Protein AF-A0A8X6MGT9-F1 (afdb_monomer)

Secondary structure (DSSP, 8-state):
-HHHHHHHHHHHHHHHHHHHHTT--GGGB--B----STT-TT-SSTT--BSSTTPPB--TT---SB-GGG--HHHHHHHHTT-TTTTTTSTT-------TTS-B---------SSS-----HHHHHHHHHHHHHTT--GGGB--B----STT-TT-SSTT--BSSTTPPB-STT---SB-GGG--HHHHHHHHTT-TTTTTTSTT-------TTS-B---------S--S--TT-

Sequence (235 aa):
MYTNRRYSKADVCHAYQILKNHGIPDDRIIVMMTDDIAYHKENPTPGIIINHPNGNDVYKGVPKDYTGSAVTSKNFMAILKGDKKALHGEGSGKVLESGPNDHVFIYFADHGTTGGLIFPDSADVCHAYQILKNHGIPDDRIIVMMTDDIAYHKENPTPGIIINHPNGNDVYKGVPKDYTGSAVTSKNFMAILKGDKKALHGEGSGKVLESGPNDHVFIYFADHGTTGGLIFPDS

Structure (mmCIF, N/CA/C/O backbone):
data_AF-A0A8X6MGT9-F1
#
_entry.id   AF-A0A8X6MGT9-F1
#
loop_
_atom_site.group_PDB
_atom_site.id
_atom_site.type_symbol
_atom_site.label_atom_id
_atom_site.label_alt_id
_atom_site.label_comp_id
_atom_site.label_asym_id
_atom_site.label_entity_id
_atom_site.label_seq_id
_atom_site.pdbx_PDB_ins_code
_atom_site.Cartn_x
_atom_site.Cartn_y
_atom_site.Cartn_z
_atom_site.occupancy
_atom_site.B_iso_or_equiv
_atom_site.auth_seq_id
_atom_site.auth_comp_id
_atom_site.auth_asym_id
_atom_site.auth_atom_id
_atom_site.pdbx_PDB_model_num
ATOM 1 N N . MET A 1 1 ? 24.033 2.753 -7.981 1.00 37.16 1 MET A N 1
ATOM 2 C CA . MET A 1 1 ? 22.803 2.303 -8.678 1.00 37.16 1 MET A CA 1
ATOM 3 C C . MET A 1 1 ? 22.186 1.058 -8.051 1.00 37.16 1 MET A C 1
ATOM 5 O O . MET A 1 1 ? 20.977 1.028 -7.882 1.00 37.16 1 MET A O 1
ATOM 9 N N . TYR A 1 2 ? 22.973 0.062 -7.650 1.00 41.34 2 TYR A N 1
ATOM 10 C CA . TYR A 1 2 ? 22.436 -1.178 -7.089 1.00 41.34 2 TYR A CA 1
ATOM 11 C C . TYR A 1 2 ? 22.053 -1.125 -5.597 1.00 41.34 2 TYR A C 1
ATOM 13 O O . TYR A 1 2 ? 21.093 -1.765 -5.180 1.00 41.34 2 TYR A O 1
ATOM 21 N N . THR A 1 3 ? 22.726 -0.294 -4.798 1.00 43.75 3 THR A N 1
ATOM 22 C CA . THR A 1 3 ? 22.416 -0.093 -3.371 1.00 43.75 3 THR A CA 1
ATOM 23 C C . THR A 1 3 ? 21.013 0.469 -3.135 1.00 43.75 3 THR A C 1
ATOM 25 O O . THR A 1 3 ? 20.286 -0.063 -2.311 1.00 43.75 3 THR A O 1
ATOM 28 N N . ASN A 1 4 ? 20.586 1.479 -3.896 1.00 40.44 4 ASN A N 1
ATOM 29 C CA . ASN A 1 4 ? 19.279 2.125 -3.699 1.00 40.44 4 ASN A CA 1
ATOM 30 C C . ASN A 1 4 ? 18.103 1.215 -4.073 1.00 40.44 4 ASN A C 1
ATOM 32 O O . ASN A 1 4 ? 17.145 1.101 -3.316 1.00 40.44 4 ASN A O 1
ATOM 36 N N . ARG A 1 5 ? 18.235 0.466 -5.178 1.00 44.88 5 ARG A N 1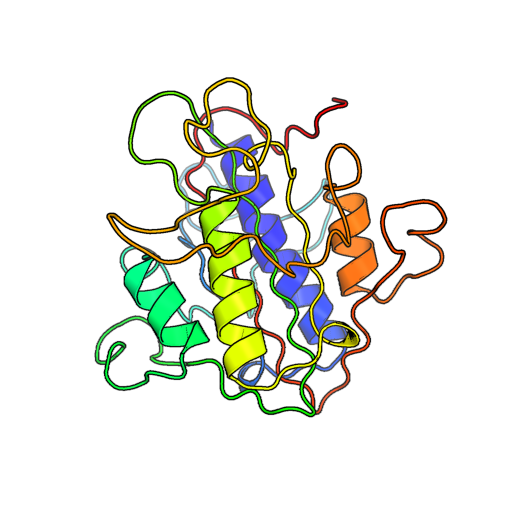
ATOM 37 C CA . ARG A 1 5 ? 17.247 -0.539 -5.603 1.00 44.88 5 ARG A CA 1
ATOM 38 C C . ARG A 1 5 ? 17.103 -1.704 -4.625 1.00 44.88 5 ARG A C 1
ATOM 40 O O . ARG A 1 5 ? 16.067 -2.367 -4.655 1.00 44.88 5 ARG A O 1
ATOM 47 N N . ARG A 1 6 ? 18.124 -1.972 -3.796 1.00 49.66 6 ARG A N 1
ATOM 48 C CA . ARG A 1 6 ? 18.035 -2.959 -2.714 1.00 49.66 6 ARG A CA 1
ATOM 49 C C . ARG A 1 6 ? 17.134 -2.499 -1.582 1.00 49.66 6 ARG A C 1
ATOM 51 O O . ARG A 1 6 ? 16.347 -3.313 -1.127 1.00 49.66 6 ARG A O 1
ATOM 58 N N . TYR A 1 7 ? 17.263 -1.251 -1.130 1.00 52.19 7 TYR A N 1
ATOM 59 C CA . TYR A 1 7 ? 16.565 -0.779 0.072 1.00 52.19 7 TYR A CA 1
ATOM 60 C C . TYR A 1 7 ? 15.048 -0.799 -0.116 1.00 52.19 7 TYR A C 1
ATOM 62 O O . TYR A 1 7 ? 14.369 -1.529 0.594 1.00 52.19 7 TYR A O 1
ATOM 70 N N . SER A 1 8 ? 14.558 -0.143 -1.169 1.00 54.16 8 SER A N 1
ATOM 71 C CA . SER A 1 8 ? 13.125 -0.038 -1.471 1.00 54.16 8 SER A CA 1
ATOM 72 C C . SER A 1 8 ? 12.449 -1.421 -1.631 1.00 54.16 8 SER A C 1
ATOM 74 O O . SER A 1 8 ? 11.438 -1.721 -1.001 1.00 54.16 8 SER A O 1
ATOM 76 N N . LYS A 1 9 ? 13.074 -2.369 -2.339 1.00 61.50 9 LYS A N 1
ATOM 77 C CA . LYS A 1 9 ? 12.532 -3.739 -2.473 1.00 61.50 9 LYS A CA 1
ATOM 78 C C . LYS A 1 9 ? 12.703 -4.594 -1.215 1.00 61.50 9 LYS A C 1
ATOM 80 O O . LYS A 1 9 ? 11.896 -5.489 -0.958 1.00 61.50 9 LYS A O 1
ATOM 85 N N . ALA A 1 10 ? 13.737 -4.327 -0.420 1.00 70.12 10 ALA A N 1
ATOM 86 C CA . ALA A 1 10 ? 13.874 -4.932 0.894 1.00 70.12 10 ALA A CA 1
ATOM 87 C C . ALA A 1 10 ? 12.792 -4.430 1.856 1.00 70.12 10 ALA A C 1
ATOM 89 O O . ALA A 1 10 ? 12.420 -5.186 2.746 1.00 70.12 10 ALA A O 1
ATOM 90 N N . ASP A 1 11 ? 12.270 -3.212 1.684 1.00 71.25 11 ASP A N 1
ATOM 91 C CA . ASP A 1 11 ? 11.177 -2.685 2.506 1.00 71.25 11 A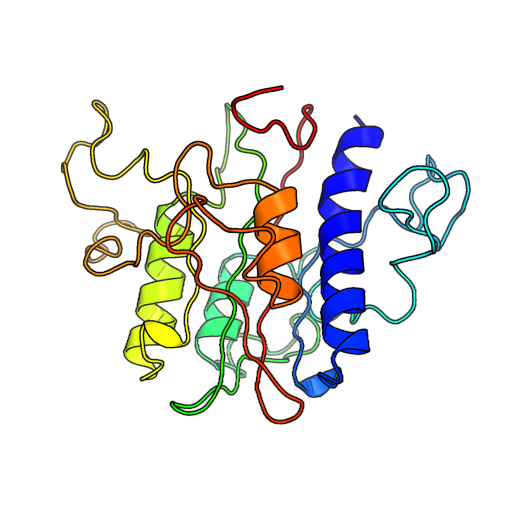SP A CA 1
ATOM 92 C C . ASP A 1 11 ? 9.864 -3.423 2.248 1.00 71.25 11 ASP A C 1
ATOM 94 O O . ASP A 1 11 ? 9.180 -3.753 3.210 1.00 71.25 11 ASP A O 1
ATOM 98 N N . VAL A 1 12 ? 9.551 -3.789 0.996 1.00 75.69 12 VAL A N 1
ATOM 99 C CA . VAL A 1 12 ? 8.386 -4.649 0.676 1.00 75.69 12 VAL A CA 1
ATOM 100 C C . VAL A 1 12 ? 8.478 -5.979 1.395 1.00 75.69 12 VAL A C 1
ATOM 102 O O . VAL A 1 12 ? 7.549 -6.423 2.067 1.00 75.69 12 VAL A O 1
ATOM 105 N N . CYS A 1 13 ? 9.638 -6.611 1.251 1.00 84.00 13 CYS A N 1
ATOM 106 C CA . CYS A 1 13 ? 9.915 -7.896 1.855 1.00 84.00 13 CYS A CA 1
ATOM 107 C C . CYS A 1 13 ? 9.822 -7.787 3.383 1.00 84.00 13 CYS A C 1
ATOM 109 O O . CYS A 1 13 ? 9.173 -8.606 4.025 1.00 84.00 13 CYS A O 1
ATOM 111 N N . HIS A 1 14 ? 10.391 -6.733 3.969 1.00 82.94 14 HIS A N 1
ATOM 112 C CA . HIS A 1 14 ? 10.355 -6.489 5.406 1.00 82.94 14 HIS A CA 1
ATOM 113 C C . HIS A 1 14 ? 8.938 -6.187 5.913 1.00 82.94 14 HIS A C 1
ATOM 115 O O . HIS A 1 14 ? 8.535 -6.743 6.933 1.00 82.94 14 HIS A O 1
ATOM 121 N N . ALA A 1 15 ? 8.156 -5.385 5.190 1.00 79.44 15 ALA A N 1
ATOM 12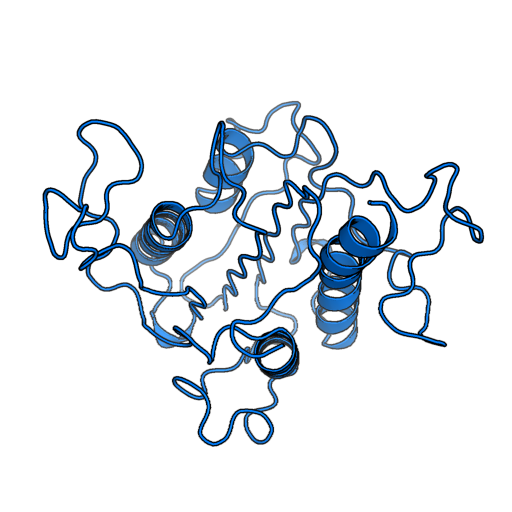2 C CA . ALA A 1 15 ? 6.758 -5.108 5.496 1.00 79.44 15 ALA A CA 1
ATOM 123 C C . ALA A 1 15 ? 5.925 -6.395 5.498 1.00 79.44 15 ALA A C 1
ATOM 125 O O . ALA A 1 15 ? 5.190 -6.646 6.453 1.00 79.44 15 ALA A O 1
ATOM 126 N N . TYR A 1 16 ? 6.114 -7.260 4.494 1.00 86.62 16 TYR A N 1
ATOM 127 C CA . TYR A 1 16 ? 5.509 -8.591 4.477 1.00 86.62 16 TYR A CA 1
ATOM 128 C C . TYR A 1 16 ? 5.899 -9.410 5.715 1.00 86.62 16 TYR A C 1
ATOM 130 O O . TYR A 1 16 ? 5.018 -9.960 6.373 1.00 86.62 16 TYR A O 1
ATOM 138 N N . GLN A 1 17 ? 7.187 -9.454 6.084 1.00 89.00 17 GLN A N 1
ATOM 139 C CA . GLN A 1 17 ? 7.614 -10.178 7.288 1.00 89.00 17 GLN A CA 1
ATOM 140 C C . GLN A 1 17 ? 6.948 -9.621 8.552 1.00 89.00 17 GLN A C 1
ATOM 142 O O . GLN A 1 17 ? 6.559 -10.390 9.427 1.00 89.00 17 GLN A O 1
ATOM 147 N N . ILE A 1 18 ? 6.790 -8.298 8.660 1.00 84.69 18 ILE A N 1
ATOM 148 C CA . ILE A 1 18 ? 6.088 -7.675 9.787 1.00 84.69 18 ILE A CA 1
ATOM 149 C C . ILE A 1 18 ? 4.639 -8.160 9.822 1.00 84.69 18 ILE A C 1
ATOM 151 O O . ILE A 1 18 ? 4.229 -8.688 10.853 1.00 84.69 18 ILE A O 1
ATOM 155 N N . LEU A 1 19 ? 3.889 -8.060 8.721 1.00 83.31 19 LEU A N 1
ATOM 156 C CA . LEU A 1 19 ? 2.497 -8.522 8.677 1.00 83.31 19 LEU A CA 1
ATOM 157 C C . LEU A 1 19 ? 2.364 -10.009 9.015 1.00 83.31 19 LEU A C 1
ATOM 159 O O . LEU A 1 19 ? 1.522 -10.399 9.826 1.00 83.31 19 LEU A O 1
ATOM 163 N N . LYS A 1 20 ? 3.235 -10.836 8.431 1.00 86.62 20 LYS A N 1
ATOM 164 C CA . LYS A 1 20 ? 3.258 -12.278 8.665 1.00 86.62 20 LYS A CA 1
ATOM 165 C C . LYS A 1 20 ? 3.502 -12.601 10.137 1.00 86.62 20 LYS A C 1
ATOM 167 O O . LYS A 1 20 ? 2.806 -13.436 10.711 1.00 86.62 20 LYS A O 1
ATOM 172 N N . ASN A 1 21 ? 4.447 -11.904 10.766 1.00 86.62 21 ASN A N 1
ATOM 173 C CA . ASN A 1 21 ? 4.754 -12.053 12.189 1.00 86.62 21 ASN A CA 1
ATOM 174 C C . ASN A 1 21 ? 3.629 -11.539 13.103 1.00 86.62 21 ASN A C 1
ATOM 176 O O . ASN A 1 21 ? 3.532 -11.992 14.241 1.00 86.62 21 ASN A O 1
ATOM 180 N N . HIS A 1 22 ? 2.760 -10.650 12.612 1.00 81.88 22 HIS A N 1
ATOM 181 C CA . HIS A 1 22 ? 1.534 -10.223 13.301 1.00 81.88 22 HIS A CA 1
ATOM 182 C C . HIS A 1 22 ? 0.343 -11.171 13.061 1.00 81.88 22 HIS A C 1
ATOM 184 O O . HIS A 1 22 ? -0.758 -10.915 13.541 1.00 81.88 22 HIS A O 1
ATOM 190 N N . GLY A 1 23 ? 0.555 -12.299 12.373 1.00 82.81 23 GLY A N 1
ATOM 191 C CA . GLY A 1 23 ? -0.448 -13.351 12.208 1.00 82.81 23 GLY A CA 1
ATOM 192 C C . GLY A 1 23 ? -1.388 -13.158 11.021 1.00 82.81 23 GLY A C 1
ATOM 193 O O . GLY A 1 23 ? -2.367 -13.896 10.918 1.00 82.81 23 GLY A O 1
ATOM 194 N N . ILE A 1 24 ? -1.101 -12.215 10.120 1.00 82.75 24 ILE A N 1
ATOM 195 C CA . ILE A 1 24 ? -1.872 -12.052 8.884 1.00 82.75 24 ILE A CA 1
ATOM 196 C C . ILE A 1 24 ? -1.458 -13.172 7.910 1.00 82.75 24 ILE A C 1
ATOM 198 O O . ILE A 1 24 ? -0.264 -13.327 7.625 1.00 82.75 24 ILE A O 1
ATOM 202 N N . PRO A 1 25 ? -2.401 -13.995 7.425 1.00 86.94 25 PRO A N 1
ATOM 203 C CA . PRO A 1 25 ? -2.082 -15.113 6.543 1.00 86.94 25 PRO A CA 1
ATOM 204 C C . PRO A 1 25 ? -1.840 -14.655 5.090 1.00 86.94 25 PRO A C 1
ATOM 206 O O . PRO A 1 25 ? -2.253 -13.573 4.681 1.00 86.94 25 PRO A O 1
ATOM 209 N N . ASP A 1 26 ? -1.143 -15.472 4.291 1.00 88.50 26 ASP A N 1
ATOM 210 C CA . ASP A 1 26 ? -0.632 -15.061 2.965 1.00 88.50 26 ASP A CA 1
ATOM 211 C C . ASP A 1 26 ? -1.740 -14.837 1.931 1.00 88.50 26 ASP A C 1
ATOM 213 O O . ASP A 1 26 ? -1.554 -14.112 0.957 1.00 88.50 26 ASP A O 1
ATOM 217 N N . ASP A 1 27 ? -2.902 -15.458 2.120 1.00 86.88 27 ASP A N 1
ATOM 218 C CA . ASP A 1 27 ? -4.105 -15.219 1.321 1.00 86.88 27 ASP A CA 1
ATOM 219 C C . ASP A 1 27 ? -4.706 -13.829 1.580 1.00 86.88 27 ASP A C 1
ATOM 221 O O . ASP A 1 27 ? -5.379 -13.286 0.707 1.00 86.88 27 ASP A O 1
ATOM 225 N N . ARG A 1 28 ? -4.399 -13.225 2.735 1.00 84.12 28 ARG A N 1
ATOM 226 C CA . ARG A 1 28 ? -4.832 -11.881 3.148 1.00 84.12 28 ARG A CA 1
ATOM 227 C C . ARG A 1 28 ? -3.801 -10.792 2.871 1.00 84.12 28 ARG A C 1
ATOM 229 O O . ARG A 1 28 ? -4.086 -9.631 3.149 1.00 84.12 28 ARG A O 1
ATOM 236 N N . ILE A 1 29 ? -2.639 -11.151 2.321 1.00 84.81 29 ILE A N 1
ATOM 237 C CA . ILE A 1 29 ? -1.596 -10.220 1.884 1.00 84.81 29 ILE A CA 1
ATOM 238 C C . ILE A 1 29 ? -1.433 -10.361 0.374 1.00 84.81 29 ILE A C 1
ATOM 240 O O . ILE A 1 29 ? -1.257 -11.463 -0.147 1.00 84.81 29 ILE A O 1
ATOM 244 N N . ILE A 1 30 ? -1.470 -9.243 -0.339 1.00 86.44 30 ILE A N 1
ATOM 245 C CA . ILE A 1 30 ? -1.160 -9.200 -1.770 1.00 86.44 30 ILE A CA 1
ATOM 246 C C . ILE A 1 30 ? 0.170 -8.484 -1.914 1.00 86.44 30 ILE A C 1
ATOM 248 O O . ILE A 1 30 ? 0.298 -7.373 -1.413 1.00 86.44 30 ILE A O 1
ATOM 252 N N . VAL A 1 31 ? 1.148 -9.106 -2.575 1.00 86.06 31 VAL A N 1
ATOM 253 C CA . VAL A 1 31 ? 2.462 -8.485 -2.797 1.00 86.06 31 VAL A CA 1
ATOM 254 C C . VAL A 1 31 ? 2.700 -8.227 -4.276 1.00 86.06 31 VAL A C 1
ATOM 256 O O . VAL A 1 31 ? 2.750 -9.142 -5.100 1.00 86.06 31 VAL A O 1
ATOM 259 N N . MET A 1 32 ? 2.920 -6.960 -4.599 1.00 79.94 32 MET A N 1
ATOM 260 C CA . MET A 1 32 ? 3.300 -6.505 -5.928 1.00 79.94 32 MET A CA 1
ATOM 261 C C . MET A 1 32 ? 4.704 -5.905 -5.852 1.00 79.94 32 MET A C 1
ATOM 263 O O . MET A 1 32 ? 4.924 -4.981 -5.079 1.00 79.94 32 MET A O 1
ATOM 267 N N . MET A 1 33 ? 5.671 -6.472 -6.579 1.00 79.38 33 MET A N 1
ATOM 268 C CA . MET A 1 33 ? 7.060 -5.992 -6.616 1.00 79.38 33 MET A CA 1
ATOM 269 C C . MET A 1 33 ? 7.816 -6.538 -7.828 1.00 79.38 33 MET A C 1
ATOM 271 O O . MET A 1 33 ? 7.632 -7.686 -8.206 1.00 79.38 33 MET A O 1
ATOM 275 N N . THR A 1 34 ? 8.742 -5.772 -8.406 1.00 75.25 34 THR A N 1
ATOM 276 C CA . THR A 1 34 ? 9.476 -6.186 -9.621 1.00 75.25 34 THR A CA 1
ATOM 277 C C . THR A 1 34 ? 10.279 -7.485 -9.451 1.00 75.25 34 THR A C 1
ATOM 279 O O . THR A 1 34 ? 10.442 -8.218 -10.421 1.00 75.25 34 THR A O 1
ATOM 282 N N . ASP A 1 35 ? 10.713 -7.799 -8.223 1.00 82.50 35 ASP A N 1
ATOM 283 C CA . ASP A 1 35 ? 11.387 -9.055 -7.843 1.00 82.50 35 ASP A CA 1
ATOM 284 C C . ASP A 1 35 ? 12.740 -9.320 -8.541 1.00 82.50 35 ASP A C 1
ATOM 286 O O . ASP A 1 35 ? 13.144 -10.459 -8.755 1.00 82.50 35 ASP A O 1
ATOM 290 N N . ASP A 1 36 ? 13.485 -8.267 -8.885 1.00 80.31 36 ASP A N 1
ATOM 291 C CA . ASP A 1 36 ? 14.714 -8.351 -9.689 1.00 80.31 36 ASP A CA 1
ATOM 292 C C . ASP A 1 36 ? 16.025 -8.328 -8.877 1.00 80.31 36 ASP A C 1
ATOM 294 O O . ASP A 1 36 ? 17.104 -8.484 -9.449 1.00 80.31 36 ASP A O 1
ATOM 298 N N . ILE A 1 37 ? 15.972 -8.152 -7.549 1.00 81.81 37 ILE A N 1
ATOM 299 C CA . ILE A 1 37 ? 17.185 -7.974 -6.725 1.00 81.81 37 ILE A CA 1
ATOM 300 C C . ILE A 1 37 ? 17.710 -9.246 -6.064 1.00 81.81 37 ILE A C 1
ATOM 302 O O . ILE A 1 37 ? 18.922 -9.352 -5.860 1.00 81.81 37 ILE A O 1
ATOM 306 N N . ALA A 1 38 ? 16.842 -10.210 -5.742 1.00 86.00 38 ALA A N 1
ATOM 307 C CA . ALA A 1 38 ? 17.233 -11.392 -4.976 1.00 86.00 38 ALA A CA 1
ATOM 308 C C . ALA A 1 38 ? 18.295 -12.215 -5.711 1.00 86.00 38 ALA A C 1
ATOM 310 O O . ALA A 1 38 ? 19.270 -12.643 -5.103 1.00 86.00 38 ALA A O 1
ATOM 311 N N . TYR A 1 39 ? 18.168 -12.362 -7.029 1.00 87.19 39 TYR A N 1
ATOM 312 C CA . TYR A 1 39 ? 19.105 -13.117 -7.867 1.00 87.19 39 TYR A CA 1
ATOM 313 C C . TYR A 1 39 ? 19.908 -12.229 -8.826 1.00 87.19 39 TYR A C 1
ATOM 315 O O . TYR A 1 39 ? 20.495 -12.718 -9.790 1.00 87.19 39 TYR A O 1
ATOM 323 N N . HIS A 1 40 ? 19.955 -10.917 -8.576 1.00 85.12 40 HIS A N 1
ATOM 324 C CA . HIS A 1 40 ? 20.760 -10.010 -9.387 1.00 85.12 40 HIS A CA 1
ATOM 325 C C . HIS A 1 40 ? 22.246 -10.378 -9.298 1.00 85.12 40 HIS A C 1
ATOM 327 O O . HIS A 1 40 ? 22.738 -10.713 -8.223 1.00 85.12 40 HIS A O 1
ATOM 333 N N . LYS A 1 41 ? 22.993 -10.218 -10.397 1.00 83.75 41 LYS A N 1
ATOM 334 C CA . LYS A 1 41 ? 24.438 -10.527 -10.472 1.00 83.75 41 LYS A CA 1
ATOM 335 C C . LYS A 1 41 ? 25.304 -9.783 -9.445 1.00 83.75 41 LYS A C 1
ATOM 337 O O . LYS A 1 41 ? 26.399 -10.221 -9.124 1.00 83.75 41 LYS A O 1
ATOM 342 N N . GLU A 1 42 ? 24.824 -8.641 -8.958 1.00 79.88 42 GLU A N 1
ATOM 343 C CA . GLU A 1 42 ? 25.513 -7.831 -7.945 1.00 79.88 42 GLU A CA 1
ATOM 344 C C . GLU A 1 42 ? 25.116 -8.226 -6.512 1.00 79.88 42 GLU A C 1
ATOM 346 O O . GLU A 1 42 ? 25.649 -7.676 -5.549 1.00 79.88 42 GLU A O 1
ATOM 351 N N . ASN A 1 43 ? 24.188 -9.176 -6.337 1.00 80.25 43 ASN A N 1
ATOM 352 C CA . ASN A 1 43 ? 23.855 -9.714 -5.024 1.00 80.25 43 ASN A CA 1
ATOM 353 C C . ASN A 1 43 ? 24.948 -10.693 -4.574 1.00 80.25 43 ASN A C 1
ATOM 355 O O . ASN A 1 43 ? 25.049 -11.766 -5.163 1.00 80.25 43 ASN A O 1
ATOM 359 N N . PRO A 1 44 ? 25.760 -10.375 -3.541 1.00 84.25 44 PRO A N 1
ATOM 360 C CA . PRO A 1 44 ? 26.776 -11.283 -3.031 1.00 84.25 44 PRO A CA 1
ATOM 361 C C . PRO A 1 44 ? 26.143 -12.494 -2.342 1.00 84.25 44 PRO A C 1
ATOM 363 O O . PRO A 1 44 ? 26.823 -13.491 -2.132 1.00 84.25 44 PRO A O 1
ATOM 366 N N . THR A 1 45 ? 24.853 -12.421 -2.001 1.00 87.00 45 THR A N 1
ATOM 367 C CA . THR A 1 45 ? 24.083 -13.502 -1.387 1.00 87.00 45 THR A CA 1
ATOM 368 C C . THR A 1 45 ? 22.827 -13.788 -2.220 1.00 87.00 45 THR A C 1
ATOM 370 O O . THR A 1 45 ? 21.739 -13.339 -1.853 1.00 87.00 45 THR A O 1
ATOM 373 N N . PRO A 1 46 ? 22.946 -14.486 -3.369 1.00 89.19 46 PRO A N 1
ATOM 374 C CA . PRO A 1 46 ? 21.803 -14.786 -4.228 1.00 89.19 46 PRO A CA 1
ATOM 375 C C . PRO A 1 46 ? 20.670 -15.495 -3.475 1.00 89.19 46 PRO A C 1
ATOM 377 O O . PRO A 1 46 ? 20.906 -16.423 -2.705 1.00 89.19 46 PRO A O 1
ATOM 380 N N . GLY A 1 47 ? 19.436 -15.058 -3.715 1.00 87.88 47 GLY A N 1
ATOM 381 C CA . GLY A 1 47 ? 18.233 -15.550 -3.044 1.00 87.88 47 GLY A CA 1
ATOM 382 C C . GLY A 1 47 ? 17.983 -14.961 -1.654 1.00 87.88 47 GLY A C 1
ATOM 383 O O . GLY A 1 47 ? 16.991 -15.327 -1.036 1.00 87.88 47 GLY A O 1
ATOM 384 N N . ILE A 1 48 ? 18.840 -14.055 -1.174 1.00 89.56 48 ILE A N 1
ATOM 385 C CA . ILE A 1 48 ? 18.700 -13.388 0.125 1.00 89.56 48 ILE A CA 1
ATOM 386 C C . ILE A 1 48 ? 18.566 -11.882 -0.096 1.00 89.56 48 ILE A C 1
ATOM 388 O O . ILE A 1 48 ? 19.339 -11.283 -0.853 1.00 89.56 48 ILE A O 1
ATOM 392 N N . ILE A 1 49 ? 17.612 -11.260 0.600 1.00 86.38 49 ILE A N 1
ATOM 393 C CA . ILE A 1 49 ? 17.493 -9.800 0.674 1.00 86.38 49 ILE A CA 1
ATOM 394 C C . ILE A 1 49 ? 17.602 -9.385 2.134 1.00 86.38 49 ILE A C 1
ATOM 396 O O . ILE A 1 49 ? 16.860 -9.870 2.979 1.00 86.38 49 ILE A O 1
ATOM 400 N N . ILE A 1 50 ? 18.508 -8.453 2.418 1.00 81.44 50 ILE A N 1
ATOM 401 C CA . ILE A 1 50 ? 18.732 -7.898 3.753 1.00 81.44 50 ILE A CA 1
ATOM 402 C C . ILE A 1 50 ? 18.324 -6.423 3.726 1.00 81.44 50 ILE A C 1
ATOM 404 O O . ILE A 1 50 ? 18.793 -5.670 2.873 1.00 81.44 50 ILE A O 1
ATOM 408 N N . ASN A 1 51 ? 17.453 -6.013 4.651 1.00 75.25 51 ASN A N 1
ATOM 409 C CA . ASN A 1 51 ? 16.895 -4.655 4.695 1.00 75.25 51 ASN A CA 1
ATOM 410 C C . ASN A 1 51 ? 17.783 -3.632 5.436 1.00 75.25 51 ASN A C 1
ATOM 412 O O . ASN A 1 51 ? 17.744 -2.448 5.126 1.00 75.25 51 ASN A O 1
ATOM 416 N N . HIS A 1 52 ? 18.628 -4.071 6.370 1.00 71.62 52 HIS A N 1
ATOM 417 C CA . HIS A 1 52 ? 19.564 -3.216 7.116 1.00 71.62 52 HIS A CA 1
ATOM 418 C C . HIS A 1 52 ? 20.845 -3.991 7.464 1.00 71.62 52 HIS A C 1
ATOM 420 O O . HIS A 1 52 ? 20.809 -5.222 7.482 1.00 71.62 52 HIS A O 1
ATOM 426 N N . PRO A 1 53 ? 21.986 -3.327 7.739 1.00 74.25 53 PRO A N 1
ATOM 427 C CA . PRO A 1 53 ? 23.240 -4.014 8.055 1.00 74.25 53 PRO A CA 1
ATOM 428 C C . PRO A 1 53 ? 23.068 -5.076 9.148 1.00 74.25 53 PRO A C 1
ATOM 430 O O . PRO A 1 53 ? 22.482 -4.799 10.191 1.00 74.25 53 PRO A O 1
ATOM 433 N N . ASN A 1 54 ? 23.583 -6.284 8.902 1.00 75.06 54 ASN A N 1
ATOM 434 C CA . ASN A 1 54 ? 23.450 -7.458 9.781 1.00 75.06 54 ASN A CA 1
ATOM 435 C C . ASN A 1 54 ? 22.002 -7.924 10.046 1.00 75.06 54 ASN A C 1
ATOM 437 O O . ASN A 1 54 ? 21.771 -8.695 10.975 1.00 75.06 54 ASN A O 1
ATOM 441 N N . GLY A 1 55 ? 21.033 -7.466 9.251 1.00 78.44 55 GLY A N 1
ATOM 442 C CA . GLY A 1 55 ? 19.644 -7.904 9.331 1.00 78.44 55 GLY A CA 1
ATOM 443 C C . GLY A 1 55 ? 19.428 -9.320 8.792 1.00 78.44 55 GLY A C 1
ATOM 444 O O . GLY A 1 55 ? 20.269 -9.884 8.090 1.00 78.44 55 GLY A O 1
ATOM 445 N N . ASN A 1 56 ? 18.262 -9.881 9.106 1.00 87.94 56 ASN A N 1
ATOM 446 C CA . ASN A 1 56 ? 17.840 -11.191 8.612 1.00 87.94 56 ASN A CA 1
ATOM 447 C C . ASN A 1 56 ? 17.402 -11.135 7.141 1.00 87.94 56 ASN A C 1
ATOM 449 O O . ASN A 1 56 ? 17.096 -10.065 6.608 1.00 87.94 56 ASN A O 1
ATOM 453 N N . ASP A 1 57 ? 17.323 -12.309 6.511 1.00 91.25 57 ASP A N 1
ATOM 454 C CA . ASP A 1 57 ? 16.685 -12.458 5.205 1.00 91.25 57 ASP A CA 1
ATOM 455 C C . ASP A 1 57 ? 15.197 -12.106 5.301 1.00 91.25 57 ASP A C 1
ATOM 457 O O . ASP A 1 57 ? 14.433 -12.768 6.004 1.00 91.25 57 ASP A O 1
ATOM 461 N N . VAL A 1 58 ? 14.793 -11.061 4.584 1.00 90.62 58 VAL A N 1
ATOM 462 C CA . VAL A 1 58 ? 13.394 -10.637 4.493 1.00 90.62 58 VAL A CA 1
ATOM 463 C C . VAL A 1 58 ? 12.694 -11.209 3.261 1.00 90.62 58 VAL A C 1
ATOM 465 O O . VAL A 1 58 ? 11.475 -11.108 3.163 1.00 90.62 58 VAL A O 1
ATOM 468 N N . TYR A 1 59 ? 13.425 -11.822 2.324 1.00 91.81 59 TYR A N 1
ATOM 469 C CA . TYR A 1 59 ? 12.883 -12.291 1.046 1.00 91.81 59 TYR A CA 1
ATOM 470 C C . TYR A 1 59 ? 12.102 -13.596 1.147 1.00 91.81 59 TYR A C 1
ATOM 472 O O . TYR A 1 59 ? 11.119 -13.818 0.433 1.00 91.81 59 TYR A O 1
ATOM 480 N N . LYS A 1 60 ? 12.574 -14.498 2.006 1.00 92.75 60 LYS A N 1
ATOM 481 C CA . LYS A 1 60 ? 12.033 -15.846 2.110 1.00 92.75 60 LYS A CA 1
ATOM 482 C C . LYS A 1 60 ? 10.546 -15.826 2.456 1.00 92.75 60 LYS A C 1
ATOM 484 O O . LYS A 1 60 ? 10.116 -15.210 3.428 1.00 92.75 60 LYS A O 1
ATOM 489 N N . GLY A 1 61 ? 9.769 -16.564 1.667 1.00 91.50 61 GLY A N 1
ATOM 490 C CA . GLY A 1 61 ? 8.333 -16.728 1.877 1.00 91.50 61 GLY A CA 1
ATOM 491 C C . GLY A 1 61 ? 7.478 -15.545 1.424 1.00 91.50 61 GLY A C 1
ATOM 492 O O . GLY A 1 61 ? 6.266 -15.648 1.550 1.00 91.50 61 GLY A O 1
ATOM 493 N N . VAL A 1 62 ? 8.061 -14.463 0.889 1.00 91.25 62 VAL A N 1
ATOM 494 C CA . VAL A 1 62 ? 7.299 -13.338 0.321 1.00 91.25 62 VAL A CA 1
ATOM 495 C C . VAL A 1 62 ? 6.510 -13.821 -0.908 1.00 91.25 62 VAL A C 1
ATOM 497 O O . VAL A 1 62 ? 7.137 -14.322 -1.852 1.00 91.25 62 VAL A O 1
ATOM 500 N N . PRO A 1 63 ? 5.171 -13.660 -0.941 1.00 91.00 63 PRO A N 1
ATOM 501 C CA . PRO A 1 63 ? 4.348 -13.999 -2.094 1.00 91.00 63 PRO A CA 1
ATOM 502 C C . PRO A 1 63 ? 4.811 -13.277 -3.357 1.00 91.00 63 PRO A C 1
ATOM 504 O O . PRO A 1 63 ? 5.213 -12.115 -3.328 1.00 91.00 63 PRO A O 1
ATOM 507 N N . LYS A 1 64 ? 4.747 -13.974 -4.489 1.00 90.19 64 LYS A N 1
ATOM 508 C CA . LYS A 1 64 ? 5.056 -13.423 -5.815 1.00 90.19 64 LYS A CA 1
ATOM 509 C C . LYS A 1 64 ? 3.763 -13.165 -6.575 1.00 90.19 64 LYS A C 1
ATOM 511 O O . LYS A 1 64 ? 3.592 -13.680 -7.674 1.00 90.19 64 LYS A O 1
ATOM 516 N N . ASP A 1 65 ? 2.824 -12.451 -5.949 1.00 91.62 65 ASP A N 1
ATOM 517 C CA . ASP A 1 65 ? 1.493 -12.268 -6.533 1.00 91.62 65 ASP A CA 1
ATOM 518 C C . ASP A 1 65 ? 1.579 -11.491 -7.844 1.00 91.62 65 ASP A C 1
ATOM 520 O O . ASP A 1 65 ? 1.031 -11.930 -8.845 1.00 91.62 65 ASP A O 1
ATOM 524 N N . TYR A 1 66 ? 2.325 -10.388 -7.881 1.00 86.81 66 TYR A N 1
ATOM 525 C CA . TYR A 1 66 ? 2.541 -9.623 -9.109 1.00 86.81 66 TYR A CA 1
ATOM 526 C C . TYR A 1 66 ? 4.005 -9.202 -9.202 1.00 86.81 66 TYR A C 1
ATOM 528 O O . TYR A 1 66 ? 4.466 -8.374 -8.418 1.00 86.81 66 TYR A O 1
ATOM 536 N N . THR A 1 67 ? 4.744 -9.775 -10.155 1.00 86.50 67 THR A N 1
ATOM 537 C CA . THR A 1 67 ? 6.170 -9.482 -10.363 1.00 86.50 67 THR A CA 1
ATOM 538 C C . THR A 1 67 ? 6.507 -9.161 -11.813 1.00 86.50 67 THR A C 1
ATOM 540 O O . THR A 1 67 ? 5.706 -9.400 -12.719 1.00 86.50 67 THR A O 1
ATOM 543 N N . GLY A 1 68 ? 7.681 -8.561 -12.043 1.00 81.31 68 GLY A N 1
ATOM 544 C CA . GLY A 1 68 ? 8.146 -8.189 -13.380 1.00 81.31 68 GLY A CA 1
ATOM 545 C C . GLY A 1 68 ? 7.108 -7.390 -14.176 1.00 81.31 68 GLY A C 1
ATOM 546 O O . GLY A 1 68 ? 6.658 -6.332 -13.743 1.00 81.31 68 GLY A O 1
ATOM 547 N N . SER A 1 69 ? 6.704 -7.914 -15.337 1.00 80.19 69 SER A N 1
ATOM 548 C CA . SER A 1 69 ? 5.735 -7.269 -16.234 1.00 80.19 69 SER A CA 1
ATOM 549 C C . SER A 1 69 ? 4.312 -7.192 -15.684 1.00 80.19 69 SER A C 1
ATOM 551 O O . SER A 1 69 ? 3.516 -6.433 -16.223 1.00 80.19 69 SER A O 1
ATOM 553 N N . ALA A 1 70 ? 3.981 -7.951 -14.635 1.00 81.94 70 ALA A N 1
ATOM 554 C CA . ALA A 1 70 ? 2.674 -7.880 -13.987 1.00 81.94 70 ALA A CA 1
ATOM 555 C C . ALA A 1 70 ? 2.569 -6.688 -13.015 1.00 81.94 70 ALA A C 1
ATOM 557 O O . ALA A 1 70 ? 1.473 -6.374 -12.545 1.00 81.94 70 ALA A O 1
ATOM 558 N N . VAL A 1 71 ? 3.686 -6.001 -12.735 1.00 76.44 71 VAL A N 1
ATOM 559 C CA . VAL A 1 71 ? 3.728 -4.777 -11.926 1.00 76.44 71 VAL A CA 1
ATOM 560 C C . VAL A 1 71 ? 3.280 -3.586 -12.782 1.00 76.44 71 VAL A C 1
ATOM 562 O O . VAL A 1 71 ? 4.098 -2.833 -13.301 1.00 76.44 71 VAL A O 1
ATOM 565 N N . THR A 1 72 ? 1.968 -3.442 -12.990 1.00 73.19 72 THR A N 1
ATOM 566 C CA . THR A 1 72 ? 1.378 -2.370 -13.811 1.00 73.19 72 THR A CA 1
ATOM 567 C C . THR A 1 72 ? 0.267 -1.623 -13.079 1.00 73.19 72 THR A C 1
ATOM 569 O O . THR A 1 72 ? -0.490 -2.218 -12.313 1.00 73.19 72 THR A O 1
ATOM 572 N N . SER A 1 73 ? 0.079 -0.336 -13.388 1.00 66.75 73 SER A N 1
ATOM 573 C CA . SER A 1 73 ? -1.027 0.469 -12.841 1.00 66.75 73 SER A CA 1
ATOM 574 C C . SER A 1 73 ? -2.398 -0.138 -13.152 1.00 66.75 73 SER A C 1
ATOM 576 O O . SER A 1 73 ? -3.316 -0.069 -12.338 1.00 66.75 73 SER A O 1
ATOM 578 N N . LYS A 1 74 ? -2.538 -0.790 -14.315 1.00 75.62 74 LYS A N 1
ATOM 579 C CA . LYS A 1 74 ? -3.755 -1.518 -14.695 1.00 75.62 74 LYS A CA 1
ATOM 580 C C . LYS A 1 74 ? -4.048 -2.649 -13.707 1.00 75.62 74 LYS A C 1
ATOM 582 O O . LYS A 1 74 ? -5.169 -2.734 -13.208 1.00 75.62 74 LYS A O 1
ATOM 587 N N . ASN A 1 75 ? -3.054 -3.489 -13.425 1.00 79.50 75 ASN A N 1
ATOM 588 C CA . ASN A 1 75 ? -3.222 -4.615 -12.513 1.00 79.50 75 ASN A CA 1
ATOM 589 C C . ASN A 1 75 ? -3.463 -4.118 -11.085 1.00 79.50 75 ASN A C 1
ATOM 591 O O . ASN A 1 75 ? -4.393 -4.576 -10.435 1.00 79.50 75 ASN A O 1
ATOM 595 N N . PHE A 1 76 ? -2.723 -3.101 -10.644 1.00 78.06 76 PHE A N 1
ATOM 596 C CA . PHE A 1 76 ? -2.943 -2.438 -9.358 1.00 78.06 76 PHE A CA 1
ATOM 597 C C . P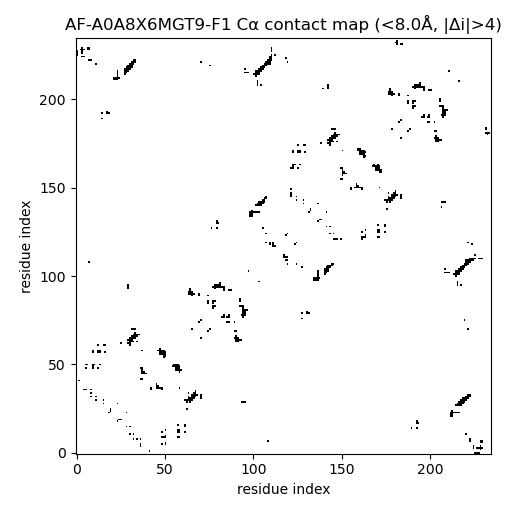HE A 1 76 ? -4.392 -1.952 -9.182 1.00 78.06 76 PHE A C 1
ATOM 599 O O . PHE A 1 76 ? -5.048 -2.269 -8.190 1.00 78.06 76 PHE A O 1
ATOM 606 N N . MET A 1 77 ? -4.932 -1.245 -10.179 1.00 75.69 77 MET A N 1
ATOM 607 C CA . MET A 1 77 ? -6.322 -0.786 -10.157 1.00 75.69 77 MET A CA 1
ATOM 608 C C . MET A 1 77 ? -7.323 -1.942 -10.146 1.00 75.69 77 MET A C 1
ATOM 610 O O . MET A 1 77 ? -8.344 -1.853 -9.468 1.00 75.69 77 MET A O 1
ATOM 614 N N . ALA A 1 78 ? -7.059 -3.018 -10.887 1.00 84.06 78 ALA A N 1
ATOM 615 C CA . ALA A 1 78 ? -7.923 -4.193 -10.889 1.00 84.06 78 ALA A CA 1
ATOM 616 C C . ALA A 1 78 ? -7.916 -4.912 -9.529 1.00 84.06 78 ALA A C 1
ATOM 618 O O . ALA A 1 78 ? -8.978 -5.307 -9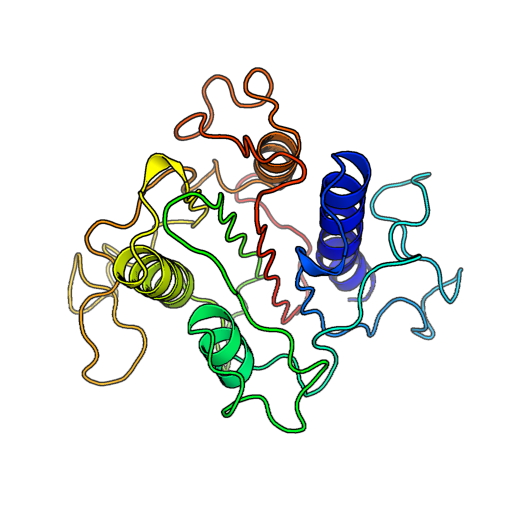.052 1.00 84.06 78 ALA A O 1
ATOM 619 N N . ILE A 1 79 ? -6.756 -4.998 -8.867 1.00 85.62 79 ILE A N 1
ATOM 620 C CA . ILE A 1 79 ? -6.624 -5.558 -7.516 1.00 85.62 79 ILE A CA 1
ATOM 621 C C . ILE A 1 79 ? -7.482 -4.769 -6.529 1.00 85.62 79 ILE A C 1
ATOM 623 O O . ILE A 1 79 ? -8.312 -5.367 -5.847 1.00 85.62 79 ILE A O 1
ATOM 627 N N . LEU A 1 80 ? -7.331 -3.440 -6.494 1.00 79.75 80 LEU A N 1
ATOM 628 C CA . LEU A 1 80 ? -8.095 -2.564 -5.596 1.00 79.75 80 LEU A CA 1
ATOM 629 C C . LEU A 1 80 ? -9.606 -2.606 -5.845 1.00 79.75 80 LEU A C 1
ATOM 631 O O . LEU A 1 80 ? -10.390 -2.384 -4.927 1.00 79.75 80 LEU A O 1
ATOM 635 N N . LYS A 1 81 ? -10.019 -2.865 -7.089 1.00 82.50 81 LYS A N 1
ATOM 636 C CA . LYS A 1 81 ? -11.430 -2.975 -7.482 1.00 82.50 81 LYS A CA 1
ATOM 637 C C . LYS A 1 81 ? -12.035 -4.358 -7.250 1.00 82.50 81 LYS A C 1
ATOM 639 O O . LYS A 1 81 ? -13.207 -4.548 -7.563 1.00 82.50 81 LYS A O 1
ATOM 644 N N . GLY A 1 82 ? -11.258 -5.338 -6.786 1.00 86.56 82 GLY A N 1
ATOM 645 C CA . GLY A 1 82 ? -11.739 -6.717 -6.709 1.00 86.56 82 GLY A CA 1
ATOM 646 C C . GLY A 1 82 ? -11.967 -7.364 -8.087 1.00 86.56 82 GLY A C 1
ATOM 647 O O . GLY A 1 82 ? -12.663 -8.375 -8.190 1.00 86.56 82 GLY A O 1
ATOM 648 N N . ASP A 1 83 ? -11.426 -6.797 -9.174 1.00 89.38 83 ASP A N 1
ATOM 649 C CA . ASP A 1 83 ? -11.728 -7.218 -10.546 1.00 89.38 83 ASP A CA 1
ATOM 650 C C . ASP A 1 83 ? -10.862 -8.409 -10.980 1.00 89.38 83 ASP A C 1
ATOM 652 O O . ASP A 1 83 ? -9.878 -8.283 -11.71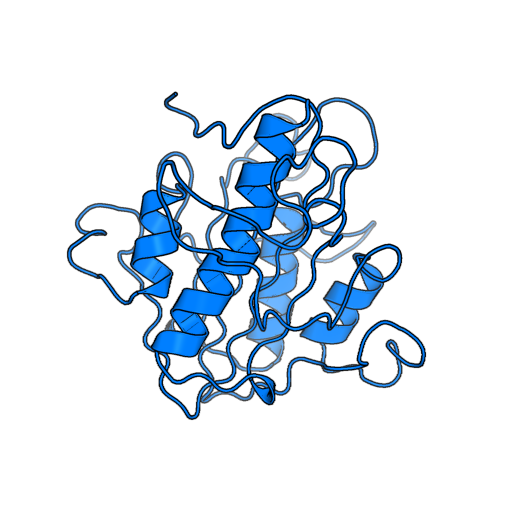5 1.00 89.38 83 ASP A O 1
ATOM 656 N N . LYS A 1 84 ? -11.268 -9.610 -10.547 1.00 91.56 84 LYS A N 1
ATOM 657 C CA . LYS A 1 84 ? -10.597 -10.869 -10.919 1.00 91.56 84 LYS A CA 1
ATOM 658 C C . LYS A 1 84 ? -10.577 -11.109 -12.430 1.00 91.56 84 LYS A C 1
ATOM 660 O O . LYS A 1 84 ? -9.683 -11.788 -12.927 1.00 91.56 84 LYS A O 1
ATOM 665 N N . LYS A 1 85 ? -11.557 -10.585 -13.176 1.00 92.75 85 LYS A N 1
ATOM 666 C CA . LYS A 1 85 ? -11.637 -10.798 -14.629 1.00 92.75 85 LYS A CA 1
ATOM 667 C C . LYS A 1 85 ? -10.569 -9.990 -15.355 1.00 92.75 85 LYS A C 1
ATOM 669 O O . LYS A 1 85 ? -9.951 -10.512 -16.279 1.00 92.75 85 LYS A O 1
ATOM 674 N N . ALA A 1 86 ? -10.324 -8.753 -14.925 1.00 89.56 86 ALA A N 1
ATOM 675 C CA . ALA A 1 86 ? -9.281 -7.904 -15.497 1.00 89.56 86 ALA A CA 1
ATOM 676 C C . ALA A 1 86 ? -7.855 -8.442 -15.275 1.00 89.56 86 ALA A C 1
ATOM 678 O O . ALA A 1 86 ? -6.960 -8.080 -16.040 1.00 89.56 86 ALA A O 1
ATOM 679 N N . LEU A 1 87 ? -7.663 -9.317 -14.278 1.00 90.44 87 LEU A N 1
ATOM 680 C CA . LEU A 1 87 ? -6.384 -9.951 -13.926 1.00 90.44 87 LEU A CA 1
ATOM 681 C C . LEU A 1 87 ? -6.216 -11.367 -14.493 1.00 90.44 87 LEU A C 1
ATOM 683 O O . LEU A 1 87 ? -5.283 -12.080 -14.129 1.00 90.44 87 LEU A O 1
ATOM 687 N N . HIS A 1 88 ? -7.102 -11.811 -15.385 1.00 89.81 88 HIS A N 1
ATOM 688 C CA . HIS A 1 88 ? -6.974 -13.133 -15.988 1.00 89.81 88 HIS A CA 1
ATOM 689 C C . HIS A 1 88 ? -5.660 -13.260 -16.782 1.00 89.81 88 HIS A C 1
ATOM 691 O O . HIS A 1 88 ? -5.489 -12.619 -17.819 1.00 89.81 88 HIS A O 1
ATOM 697 N N . GLY A 1 89 ? -4.767 -14.142 -16.324 1.00 89.25 89 GLY A N 1
ATOM 698 C CA . GLY A 1 89 ? -3.443 -14.355 -16.921 1.00 89.25 89 GLY A CA 1
ATOM 699 C C . GLY A 1 89 ? -2.353 -13.403 -16.413 1.00 89.25 89 GLY A C 1
ATOM 700 O O . GLY A 1 89 ? -1.232 -13.465 -16.907 1.00 89.25 89 GLY A O 1
ATOM 701 N N . GLU A 1 90 ? -2.662 -12.558 -15.429 1.00 89.75 90 GLU A N 1
ATOM 702 C CA . GLU A 1 90 ? -1.738 -11.608 -14.810 1.00 89.75 90 GLU A CA 1
ATOM 703 C C . GLU A 1 90 ? -1.408 -12.048 -13.379 1.00 89.75 90 GLU A C 1
ATOM 705 O O . GLU A 1 90 ? -2.305 -12.223 -12.552 1.00 89.75 90 GLU A O 1
ATOM 710 N N . GLY A 1 91 ? -0.117 -12.190 -13.066 1.00 88.69 91 GLY A N 1
ATOM 711 C CA . GLY A 1 91 ? 0.331 -12.532 -11.714 1.00 88.69 91 GLY A CA 1
ATOM 712 C C . GLY A 1 91 ? -0.349 -13.788 -11.143 1.00 88.69 91 GLY A C 1
ATOM 713 O O . GLY A 1 91 ? -0.548 -14.778 -11.846 1.00 88.69 91 GLY A O 1
ATOM 714 N N . SER A 1 92 ? -0.718 -13.745 -9.863 1.00 92.94 92 SER A N 1
ATOM 715 C CA . SER A 1 92 ? -1.477 -14.796 -9.178 1.00 92.94 92 SER A CA 1
ATOM 716 C C . SER A 1 92 ? -2.992 -14.677 -9.366 1.00 92.94 92 SER A C 1
ATOM 718 O O . SER A 1 92 ? -3.726 -15.579 -8.964 1.00 92.94 92 SER A O 1
ATOM 720 N N . GLY A 1 93 ? -3.484 -13.570 -9.934 1.00 91.88 93 GLY A N 1
ATOM 721 C CA . GLY A 1 93 ? -4.914 -13.255 -10.022 1.00 91.88 93 GLY A CA 1
ATOM 722 C C . GLY A 1 93 ? -5.573 -12.893 -8.682 1.00 91.88 93 GLY A C 1
ATOM 723 O O . GLY A 1 93 ? -6.792 -12.712 -8.628 1.00 91.88 93 GLY A O 1
ATOM 724 N N . LYS A 1 94 ? -4.799 -12.788 -7.591 1.00 90.62 94 LYS A N 1
ATOM 725 C CA . LYS A 1 94 ? -5.293 -12.369 -6.273 1.00 90.62 94 LYS A CA 1
ATOM 726 C C . LYS A 1 94 ? -5.772 -10.914 -6.329 1.00 90.62 94 LYS A C 1
ATOM 728 O O . LYS A 1 94 ? -5.065 -10.052 -6.847 1.00 90.62 94 LYS A O 1
ATOM 733 N N . VAL A 1 95 ? -6.952 -10.639 -5.785 1.00 89.31 95 VAL A N 1
ATOM 734 C CA . VAL A 1 95 ? -7.533 -9.289 -5.700 1.00 89.31 95 VAL A CA 1
ATOM 735 C C . VAL A 1 95 ? -7.826 -8.929 -4.255 1.00 89.31 95 VAL A C 1
ATOM 737 O O . VAL A 1 95 ? -7.874 -9.813 -3.400 1.00 89.31 95 VAL A O 1
ATOM 740 N N . LEU A 1 96 ? -8.049 -7.644 -3.990 1.00 83.56 96 LEU A N 1
ATOM 741 C CA . LEU A 1 96 ? -8.516 -7.203 -2.689 1.00 83.56 96 LEU A CA 1
ATOM 742 C C . LEU A 1 96 ? -9.986 -7.598 -2.505 1.00 83.56 96 LEU A C 1
ATOM 744 O O . LEU A 1 96 ? -10.859 -7.103 -3.213 1.00 83.56 96 LEU A O 1
ATOM 748 N N . GLU A 1 97 ? -10.250 -8.490 -1.552 1.00 80.38 97 GLU A N 1
ATOM 749 C CA . GLU A 1 97 ? -11.598 -8.939 -1.173 1.00 80.38 97 GLU A CA 1
ATOM 750 C C . GLU A 1 97 ? -12.020 -8.342 0.181 1.00 80.38 97 GLU A C 1
ATOM 752 O O . GLU A 1 97 ? -12.544 -9.037 1.047 1.00 80.38 97 GLU A O 1
ATOM 757 N N . SER A 1 98 ? -11.764 -7.044 0.372 1.00 71.06 98 SER A N 1
ATOM 758 C CA . SER A 1 98 ? -12.097 -6.328 1.608 1.00 71.06 98 SER A CA 1
ATOM 759 C C . SER A 1 98 ? -13.554 -5.865 1.648 1.00 71.06 98 SER A C 1
ATOM 761 O O . SER A 1 98 ? -14.089 -5.356 0.663 1.00 71.06 98 SER A O 1
ATOM 763 N N . GLY A 1 99 ? -14.178 -5.980 2.817 1.00 69.25 99 GLY A N 1
ATOM 764 C CA . GLY A 1 99 ? -15.461 -5.373 3.160 1.00 69.25 99 GLY A CA 1
ATOM 765 C C . GLY A 1 99 ? -15.340 -4.299 4.254 1.00 69.25 99 GLY A C 1
ATOM 766 O O . GLY A 1 99 ? -14.246 -4.013 4.733 1.00 69.25 99 GLY A O 1
ATOM 767 N N . PRO A 1 100 ? -16.467 -3.724 4.716 1.00 69.00 100 PRO A N 1
ATOM 768 C CA . PRO A 1 100 ? -16.485 -2.607 5.676 1.00 69.00 100 PRO A CA 1
ATOM 769 C C . PRO A 1 100 ? -15.839 -2.885 7.043 1.00 69.00 100 PRO A C 1
ATOM 771 O O . PRO A 1 100 ? -15.591 -1.957 7.809 1.00 69.00 100 PRO A O 1
ATOM 774 N N . ASN A 1 101 ? -15.604 -4.158 7.369 1.00 70.56 101 ASN A N 1
ATOM 775 C CA . ASN A 1 101 ? -14.984 -4.579 8.624 1.00 70.56 101 ASN A CA 1
ATOM 776 C C . ASN A 1 101 ? -13.470 -4.794 8.506 1.00 70.56 101 ASN A C 1
ATOM 778 O O . ASN A 1 101 ? -12.828 -4.980 9.534 1.00 70.56 101 ASN A O 1
ATOM 782 N N . ASP A 1 102 ? -12.918 -4.794 7.292 1.00 67.25 102 ASP A N 1
ATOM 783 C CA . ASP A 1 102 ? -11.500 -5.042 7.061 1.00 67.25 102 ASP A CA 1
ATOM 784 C C . ASP A 1 102 ? -10.669 -3.770 7.244 1.00 67.25 102 ASP A C 1
ATOM 786 O O . ASP A 1 102 ? -11.045 -2.677 6.816 1.00 67.25 102 ASP A O 1
ATOM 790 N N . HIS A 1 103 ? -9.493 -3.930 7.841 1.00 66.62 103 HIS A N 1
ATOM 791 C CA . HIS A 1 103 ? -8.468 -2.892 7.879 1.00 66.62 103 HIS A CA 1
ATOM 792 C C . HIS A 1 103 ? -7.599 -2.935 6.632 1.00 66.62 103 HIS A C 1
ATOM 794 O O . HIS A 1 103 ? -6.780 -3.840 6.486 1.00 66.62 103 HIS A O 1
ATOM 800 N N . VAL A 1 104 ? -7.702 -1.918 5.779 1.00 66.44 104 VAL A N 1
ATOM 801 C CA . VAL A 1 104 ? -6.912 -1.857 4.550 1.00 66.44 104 VAL A CA 1
ATOM 802 C C . VAL A 1 104 ? -5.817 -0.813 4.686 1.00 66.44 104 VAL A C 1
ATOM 804 O O . VAL A 1 104 ? -6.059 0.393 4.701 1.00 66.44 104 VAL A O 1
ATOM 807 N N . PHE A 1 105 ? -4.578 -1.287 4.739 1.00 64.50 105 PHE A N 1
ATOM 808 C CA . PHE A 1 105 ? -3.412 -0.424 4.809 1.00 64.50 105 PHE A CA 1
ATOM 809 C C . PHE A 1 105 ? -2.777 -0.218 3.440 1.00 64.50 105 PHE A C 1
ATOM 811 O O . PHE A 1 105 ? -1.930 -1.004 3.035 1.00 64.50 105 PHE A O 1
ATOM 818 N N . ILE A 1 106 ? -3.140 0.861 2.747 1.00 62.62 106 ILE A N 1
ATOM 819 C CA . ILE A 1 106 ? -2.450 1.231 1.511 1.00 62.62 106 ILE A CA 1
ATOM 820 C C . ILE A 1 106 ? -1.175 1.977 1.869 1.00 62.62 106 ILE A C 1
ATOM 822 O O . ILE A 1 106 ? -1.203 3.134 2.282 1.00 62.62 106 ILE A O 1
ATOM 826 N N . TYR A 1 107 ? -0.049 1.321 1.637 1.00 57.59 107 TYR A N 1
ATOM 827 C CA . TYR A 1 107 ? 1.224 2.007 1.558 1.00 57.59 107 TYR A CA 1
ATOM 828 C C . TYR A 1 107 ? 1.580 2.318 0.119 1.00 57.59 107 TYR A C 1
ATOM 830 O O . TYR A 1 107 ? 1.229 1.580 -0.800 1.00 57.59 107 TYR A O 1
ATOM 838 N N . PHE A 1 108 ? 2.287 3.425 -0.055 1.00 56.75 108 PHE A N 1
ATOM 839 C CA . PHE A 1 108 ? 2.858 3.787 -1.323 1.00 56.75 108 PHE A CA 1
ATOM 840 C C . PHE A 1 108 ? 4.259 4.368 -1.110 1.00 56.75 108 PHE A C 1
ATOM 842 O O . PHE A 1 108 ? 4.435 5.285 -0.312 1.00 56.75 108 PHE A O 1
ATOM 849 N N . ALA A 1 109 ? 5.256 3.818 -1.797 1.00 46.09 109 ALA A N 1
ATOM 850 C CA . ALA A 1 109 ? 6.625 4.313 -1.766 1.00 46.09 109 ALA A CA 1
ATOM 851 C C . ALA A 1 109 ? 7.209 4.271 -3.174 1.00 46.09 109 ALA A C 1
ATOM 853 O O . ALA A 1 109 ? 7.454 3.194 -3.711 1.00 46.09 109 ALA A O 1
ATOM 854 N N . ASP A 1 110 ? 7.424 5.459 -3.737 1.00 44.62 110 ASP A N 1
ATOM 855 C CA . ASP A 1 110 ? 8.172 5.681 -4.971 1.00 44.62 110 ASP A CA 1
ATOM 856 C C . ASP A 1 110 ? 9.332 6.636 -4.708 1.00 44.62 110 ASP A C 1
ATOM 858 O O . ASP A 1 110 ? 9.319 7.449 -3.778 1.00 44.62 110 ASP A O 1
ATOM 862 N N . HIS A 1 111 ? 10.326 6.548 -5.579 1.00 43.97 111 HIS A N 1
ATOM 863 C CA . HIS A 1 111 ? 11.328 7.577 -5.763 1.00 43.97 111 HIS A CA 1
ATOM 864 C C . HIS A 1 111 ? 10.957 8.361 -7.020 1.00 43.97 111 HIS A C 1
ATOM 866 O O . HIS A 1 111 ? 11.297 7.949 -8.127 1.00 43.97 111 HIS A O 1
ATOM 872 N N . GLY A 1 112 ? 10.301 9.513 -6.853 1.00 37.50 112 GLY A N 1
ATOM 873 C CA . GLY A 1 112 ? 10.061 10.431 -7.964 1.00 37.50 112 GLY A CA 1
ATOM 874 C C . GLY A 1 112 ? 11.368 10.736 -8.706 1.00 37.50 112 GLY A C 1
ATOM 875 O O . GLY A 1 112 ? 12.389 11.050 -8.091 1.00 37.50 112 GLY A O 1
ATOM 876 N N . THR A 1 113 ? 11.357 10.622 -10.036 1.00 32.69 113 THR A N 1
ATOM 877 C CA . THR A 1 113 ? 12.511 10.951 -10.887 1.00 32.69 113 THR A CA 1
ATOM 878 C C . THR A 1 113 ? 12.125 11.985 -11.938 1.00 32.69 113 THR A C 1
ATOM 880 O O . THR A 1 113 ? 11.009 11.981 -12.462 1.00 32.69 113 THR A O 1
ATOM 883 N N . THR A 1 114 ? 13.057 12.876 -12.269 1.00 30.00 114 THR A N 1
ATOM 884 C CA . THR A 1 114 ? 12.866 13.886 -13.309 1.00 30.00 114 THR A CA 1
ATOM 885 C C . THR A 1 114 ? 13.077 13.263 -14.690 1.00 30.00 114 THR A C 1
ATOM 887 O O . THR A 1 114 ? 14.204 12.932 -15.055 1.00 30.00 114 THR A O 1
ATOM 890 N N . GLY A 1 115 ? 12.004 13.174 -15.482 1.00 26.42 115 GLY A N 1
ATOM 891 C CA . GLY A 1 115 ? 12.071 12.913 -16.924 1.00 26.42 115 GLY A CA 1
ATOM 892 C C . GLY A 1 115 ? 11.560 11.541 -17.372 1.00 26.42 115 GLY A C 1
ATOM 89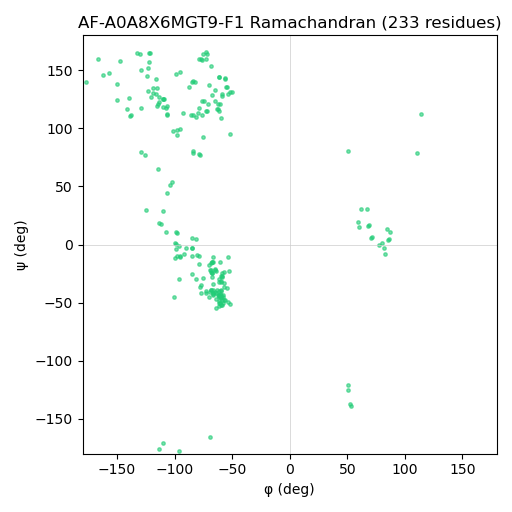3 O O . GLY A 1 115 ? 12.351 10.679 -17.735 1.00 26.42 115 GLY A O 1
ATOM 894 N N . GLY A 1 116 ? 10.232 11.398 -17.463 1.00 27.47 116 GLY A N 1
ATOM 895 C CA . GLY A 1 116 ? 9.565 10.352 -18.253 1.00 27.47 116 GLY A CA 1
ATOM 896 C C . GLY A 1 116 ? 8.778 9.327 -17.431 1.00 27.47 116 GLY A C 1
ATOM 897 O O . GLY A 1 116 ? 9.376 8.515 -16.742 1.00 27.47 116 GLY A O 1
ATOM 898 N N . LEU A 1 117 ? 7.443 9.363 -17.581 1.00 26.84 117 LEU A N 1
ATOM 899 C CA . LEU A 1 117 ? 6.427 8.464 -16.996 1.00 26.84 117 LEU A CA 1
ATOM 900 C C . LEU A 1 117 ? 6.551 8.275 -15.474 1.00 26.84 117 LEU A C 1
ATOM 902 O O . LEU A 1 117 ? 7.081 7.288 -14.977 1.00 26.84 117 LEU A O 1
ATOM 906 N N . ILE A 1 118 ? 6.018 9.272 -14.766 1.00 34.66 118 ILE A N 1
ATOM 907 C CA . ILE A 1 118 ? 5.952 9.380 -13.309 1.00 34.66 118 ILE A CA 1
ATOM 908 C C . ILE A 1 118 ? 4.807 8.496 -12.824 1.00 34.66 118 ILE A C 1
ATOM 910 O O . ILE A 1 118 ? 3.652 8.723 -13.182 1.00 34.66 118 ILE A O 1
ATOM 914 N N . PHE A 1 119 ? 5.132 7.483 -12.035 1.00 40.19 119 PHE A N 1
ATOM 915 C CA . PHE A 1 119 ? 4.147 6.750 -11.268 1.00 40.19 119 PHE A CA 1
ATOM 916 C C . PHE A 1 119 ? 4.827 6.244 -10.006 1.00 40.19 119 PHE A C 1
ATOM 918 O O . PHE A 1 119 ? 5.881 5.614 -10.138 1.00 40.19 119 PHE A O 1
ATOM 925 N N . PRO A 1 120 ? 4.156 6.328 -8.849 1.00 50.62 120 PRO A N 1
ATOM 926 C CA . PRO A 1 120 ? 2.963 7.124 -8.507 1.00 50.62 120 PRO A CA 1
ATOM 927 C C . PRO A 1 120 ? 3.148 8.558 -8.000 1.00 50.62 120 PRO A C 1
ATOM 929 O O . PRO A 1 120 ? 3.905 8.855 -7.078 1.00 50.62 120 PRO A O 1
ATOM 932 N N . ASP A 1 121 ? 2.300 9.411 -8.562 1.00 62.53 121 ASP A N 1
ATOM 933 C CA . ASP A 1 121 ? 1.965 10.770 -8.143 1.00 62.53 121 ASP A CA 1
ATOM 934 C C . ASP A 1 121 ? 0.990 10.709 -6.932 1.00 62.53 121 ASP A C 1
ATOM 936 O O . ASP A 1 121 ? 0.302 9.701 -6.730 1.00 62.53 121 ASP A O 1
ATOM 940 N N . SER A 1 122 ? 0.857 11.774 -6.125 1.00 65.62 122 SER A N 1
ATOM 941 C CA . SER A 1 122 ? -0.189 11.847 -5.078 1.00 65.62 122 SER A CA 1
ATOM 942 C C . SER A 1 122 ? -1.594 11.564 -5.641 1.00 65.62 122 SER A C 1
ATOM 944 O O . SER A 1 122 ? -2.471 11.120 -4.899 1.00 65.62 122 SER A O 1
ATOM 946 N N . ALA A 1 123 ? -1.808 11.754 -6.950 1.00 72.69 123 ALA A N 1
ATOM 947 C CA . ALA A 1 123 ? -3.013 11.356 -7.679 1.00 72.69 123 ALA A CA 1
ATOM 948 C C . ALA A 1 123 ? -3.394 9.875 -7.532 1.00 72.69 123 ALA A C 1
ATOM 950 O O . ALA A 1 123 ? -4.580 9.557 -7.418 1.00 72.69 123 ALA A O 1
ATOM 951 N N . ASP A 1 124 ? -2.432 8.959 -7.492 1.00 73.56 124 ASP A N 1
ATOM 952 C CA . ASP A 1 124 ? -2.714 7.528 -7.379 1.00 73.56 124 ASP A CA 1
ATOM 953 C C . ASP A 1 124 ? -3.093 7.119 -5.973 1.00 73.56 124 ASP A C 1
ATOM 955 O O . ASP A 1 124 ? -4.043 6.358 -5.799 1.00 73.56 124 ASP A O 1
ATOM 959 N N . VAL A 1 125 ? -2.396 7.659 -4.972 1.00 76.50 125 VAL A N 1
ATOM 960 C CA . VAL A 1 125 ? -2.748 7.460 -3.562 1.00 76.50 125 VAL A CA 1
ATOM 961 C C . VAL A 1 125 ? -4.160 7.980 -3.314 1.00 76.50 125 VAL A C 1
ATOM 963 O O . VAL A 1 125 ? -4.999 7.281 -2.745 1.00 76.50 125 VAL A O 1
ATOM 966 N N . CYS A 1 126 ? -4.451 9.175 -3.827 1.00 83.94 126 CYS A N 1
ATOM 967 C CA . CYS A 1 126 ? -5.775 9.771 -3.775 1.00 83.94 126 CYS A CA 1
ATOM 968 C C . CYS A 1 126 ? -6.821 8.886 -4.471 1.00 83.94 126 CYS A C 1
ATOM 970 O O . CYS A 1 126 ? -7.860 8.580 -3.890 1.00 83.94 126 CYS A O 1
ATOM 972 N N . HIS A 1 127 ? -6.549 8.402 -5.684 1.00 84.12 127 HIS A N 1
ATOM 973 C CA . HIS A 1 127 ? -7.482 7.545 -6.419 1.00 84.12 127 HIS A CA 1
ATOM 974 C C . HIS A 1 127 ? -7.702 6.194 -5.727 1.00 84.12 127 HIS A C 1
ATOM 976 O O . HIS A 1 127 ? -8.838 5.728 -5.641 1.00 84.12 127 HIS A O 1
ATOM 982 N N . ALA A 1 128 ? -6.647 5.585 -5.187 1.00 80.69 128 ALA A N 1
ATOM 983 C CA . ALA A 1 128 ? -6.733 4.348 -4.429 1.00 80.69 128 ALA A CA 1
ATOM 984 C C . ALA A 1 128 ? -7.594 4.527 -3.170 1.00 80.69 128 ALA A C 1
ATOM 986 O O . ALA A 1 128 ? -8.486 3.713 -2.925 1.00 80.69 128 ALA A O 1
ATOM 987 N N . TYR A 1 129 ? -7.416 5.636 -2.442 1.00 86.88 129 TYR A N 1
ATOM 988 C CA . TYR A 1 129 ? -8.301 6.017 -1.340 1.00 86.88 129 TYR A CA 1
ATOM 989 C C . TYR A 1 129 ? -9.765 6.118 -1.795 1.00 86.88 129 TYR A C 1
ATOM 991 O O . TYR A 1 129 ? -10.634 5.517 -1.164 1.00 86.88 129 TYR A O 1
ATOM 999 N N . GLN A 1 130 ? -10.053 6.802 -2.912 1.00 89.81 130 GLN A N 1
ATOM 1000 C CA . GLN A 1 130 ? -11.428 6.908 -3.420 1.00 89.81 130 GLN A CA 1
ATOM 1001 C C . GLN A 1 130 ? -12.027 5.534 -3.739 1.00 89.81 130 GLN A C 1
ATOM 1003 O O . GLN A 1 130 ? -13.197 5.287 -3.452 1.00 89.81 130 GLN A O 1
ATOM 1008 N N . ILE A 1 131 ? -11.239 4.619 -4.312 1.00 85.00 131 ILE A N 1
ATOM 1009 C CA . ILE A 1 131 ? -11.690 3.251 -4.590 1.00 85.00 131 ILE A CA 1
ATOM 1010 C C . ILE A 1 131 ? -12.060 2.541 -3.284 1.00 85.00 131 ILE A C 1
ATOM 1012 O O . ILE A 1 131 ? -13.151 1.982 -3.199 1.00 85.00 131 ILE A O 1
ATOM 1016 N N . LEU A 1 132 ? -11.211 2.588 -2.253 1.00 84.19 132 LEU A N 1
ATOM 1017 C CA . LEU A 1 132 ? -11.519 1.968 -0.959 1.00 84.19 132 LEU A CA 1
ATOM 1018 C C . LEU A 1 132 ? -12.756 2.581 -0.298 1.00 84.19 132 LEU A C 1
ATOM 1020 O O . LEU A 1 132 ? -13.628 1.860 0.191 1.00 84.19 132 LEU A O 1
ATOM 1024 N N . LYS A 1 133 ? -12.856 3.912 -0.326 1.00 87.38 133 LYS A N 1
ATOM 1025 C CA . LYS A 1 133 ? -13.987 4.642 0.241 1.00 87.38 133 LYS A CA 1
ATOM 1026 C C . LYS A 1 133 ? -15.299 4.254 -0.437 1.00 87.38 133 LYS A C 1
ATOM 1028 O O . LYS A 1 133 ? -16.297 4.014 0.239 1.00 87.38 133 LYS A O 1
ATOM 1033 N N . ASN A 1 134 ? -15.282 4.122 -1.764 1.00 87.56 134 ASN A N 1
ATOM 1034 C CA . ASN A 1 134 ? -16.431 3.681 -2.554 1.00 87.56 134 ASN A CA 1
ATOM 1035 C C . ASN A 1 134 ? -16.812 2.213 -2.294 1.00 87.56 134 ASN A C 1
ATOM 1037 O O . ASN A 1 134 ? -17.978 1.860 -2.452 1.00 87.56 134 ASN A O 1
ATOM 1041 N N . HIS A 1 135 ? -15.871 1.376 -1.846 1.00 81.69 135 HIS A N 1
ATOM 1042 C CA . HIS A 1 135 ? -16.148 0.016 -1.364 1.00 81.69 135 HIS A CA 1
ATOM 1043 C C . HIS A 1 135 ? -16.641 -0.033 0.094 1.00 81.69 135 HIS A C 1
ATOM 1045 O O . HIS A 1 135 ? -16.870 -1.113 0.634 1.00 81.69 135 HIS A O 1
ATOM 1051 N N . GLY A 1 136 ? -16.855 1.122 0.731 1.00 83.06 136 GLY A N 1
ATOM 1052 C CA . GLY A 1 136 ? -17.423 1.212 2.073 1.00 83.06 136 GLY A CA 1
ATOM 1053 C C . GLY A 1 136 ? -16.409 1.046 3.202 1.00 83.06 136 GLY A C 1
ATOM 1054 O O . GLY A 1 136 ? -16.823 0.878 4.348 1.00 83.06 136 GLY A O 1
ATOM 1055 N N . ILE A 1 137 ? -15.107 1.109 2.910 1.00 83.06 137 ILE A N 1
ATOM 1056 C CA . ILE A 1 137 ? -14.072 1.101 3.947 1.00 83.06 137 ILE A CA 1
ATOM 1057 C C . ILE A 1 137 ? -14.058 2.487 4.621 1.00 83.06 137 ILE A C 1
ATOM 1059 O O . ILE A 1 137 ? -13.935 3.508 3.932 1.00 83.06 137 ILE A O 1
ATOM 1063 N N . PRO A 1 138 ? -14.233 2.565 5.951 1.00 86.88 138 PRO A N 1
ATOM 1064 C CA . PRO A 1 138 ? -14.271 3.839 6.664 1.00 86.88 138 PRO A CA 1
ATOM 1065 C C . PRO A 1 138 ? -12.864 4.444 6.845 1.00 86.88 138 PRO A C 1
ATOM 1067 O O . PRO A 1 138 ? -11.854 3.750 6.770 1.00 86.88 138 PRO A O 1
ATOM 1070 N N . ASP A 1 139 ? -12.782 5.763 7.068 1.00 88.75 139 ASP A N 1
ATOM 1071 C CA . ASP A 1 139 ? -11.497 6.495 7.062 1.00 88.75 139 ASP A CA 1
ATOM 1072 C C . ASP A 1 139 ? -10.577 6.116 8.227 1.00 88.75 139 ASP A C 1
ATOM 1074 O O . ASP A 1 139 ? -9.364 6.269 8.134 1.00 88.75 139 ASP A O 1
ATOM 1078 N N . ASP A 1 140 ? -11.134 5.625 9.331 1.00 87.44 140 ASP A N 1
ATOM 1079 C CA . ASP A 1 140 ? -10.378 5.095 10.468 1.00 87.44 140 ASP A CA 1
ATOM 1080 C C . ASP A 1 140 ? -9.684 3.762 10.145 1.00 87.44 140 ASP A C 1
ATOM 1082 O O . ASP A 1 140 ? -8.722 3.398 10.820 1.00 87.44 140 ASP A O 1
ATOM 1086 N N . ARG A 1 141 ? -10.114 3.074 9.081 1.00 84.56 141 ARG A N 1
ATOM 1087 C CA . ARG A 1 141 ? -9.538 1.816 8.580 1.00 84.56 141 ARG A CA 1
ATOM 1088 C C . ARG A 1 141 ? -8.601 2.004 7.387 1.00 84.56 141 ARG A C 1
ATOM 1090 O O . ARG A 1 141 ? -8.077 1.011 6.889 1.00 84.56 141 ARG A O 1
ATOM 1097 N N . ILE A 1 142 ? -8.385 3.245 6.942 1.00 85.00 142 ILE A N 1
ATOM 1098 C CA . ILE A 1 142 ? -7.445 3.600 5.872 1.00 85.00 142 ILE A CA 1
ATOM 1099 C C . ILE A 1 142 ? -6.388 4.532 6.456 1.00 85.00 142 ILE A C 1
ATOM 1101 O O . ILE A 1 142 ? -6.716 5.522 7.111 1.00 85.00 142 ILE A O 1
ATOM 1105 N N . ILE A 1 143 ? -5.118 4.226 6.206 1.00 86.75 143 ILE A N 1
ATOM 1106 C CA . ILE A 1 143 ? -3.993 5.079 6.596 1.00 86.75 143 ILE A CA 1
ATOM 1107 C C . ILE A 1 143 ? -3.347 5.603 5.323 1.00 86.75 143 ILE A C 1
ATOM 1109 O O . ILE A 1 143 ? -2.930 4.806 4.487 1.00 86.75 143 ILE A O 1
ATOM 1113 N N . VAL A 1 144 ? -3.271 6.924 5.175 1.00 86.00 144 VAL A N 1
ATOM 1114 C CA . VAL A 1 144 ? -2.700 7.566 3.985 1.00 86.00 144 VAL A CA 1
ATOM 1115 C C . VAL A 1 144 ? -1.376 8.249 4.314 1.00 86.00 144 VAL A C 1
ATOM 1117 O O . VAL A 1 144 ? -1.324 9.203 5.092 1.00 86.00 144 VAL A O 1
ATOM 1120 N N . MET A 1 145 ? -0.307 7.792 3.664 1.00 79.94 145 MET A N 1
ATOM 1121 C CA . MET A 1 145 ? 0.983 8.481 3.634 1.00 79.94 145 MET A CA 1
ATOM 1122 C C . MET A 1 145 ? 1.198 9.082 2.239 1.00 79.94 145 MET A C 1
ATOM 1124 O O . MET A 1 145 ? 1.253 8.339 1.263 1.00 79.94 145 MET A O 1
ATOM 1128 N N . MET A 1 146 ? 1.309 10.407 2.128 1.00 78.25 146 MET A N 1
ATOM 1129 C CA . MET A 1 146 ? 1.624 11.101 0.867 1.00 78.25 146 MET A CA 1
ATOM 1130 C C . MET A 1 146 ? 2.222 12.477 1.142 1.00 78.25 146 MET A C 1
ATOM 1132 O O . MET A 1 146 ? 1.830 13.124 2.104 1.00 78.25 146 MET A O 1
ATOM 1136 N N . THR A 1 147 ? 3.124 12.966 0.294 1.00 78.75 147 THR A N 1
ATOM 1137 C CA . THR A 1 147 ? 3.806 14.253 0.523 1.00 78.75 147 THR A CA 1
ATOM 1138 C C . THR A 1 147 ? 2.838 15.438 0.622 1.00 78.75 147 THR A C 1
ATOM 1140 O O . THR A 1 147 ? 3.074 16.332 1.431 1.00 78.75 147 THR A O 1
ATOM 1143 N N . ASP A 1 148 ? 1.715 15.388 -0.108 1.00 84.12 148 ASP A N 1
ATOM 1144 C CA . ASP A 1 148 ? 0.645 16.403 -0.116 1.00 84.12 148 ASP A CA 1
ATOM 1145 C C . ASP A 1 148 ? 1.060 17.763 -0.712 1.00 84.12 148 ASP A C 1
ATOM 1147 O O . ASP A 1 148 ? 0.538 18.814 -0.352 1.00 84.12 148 ASP A O 1
ATOM 1151 N N . ASP A 1 149 ? 1.987 17.749 -1.665 1.00 79.88 149 ASP A N 1
ATOM 1152 C CA . ASP A 1 149 ? 2.585 18.929 -2.297 1.00 79.88 149 ASP A CA 1
ATOM 1153 C C . ASP A 1 149 ? 1.968 19.298 -3.658 1.00 79.88 149 ASP A C 1
ATOM 1155 O O . ASP A 1 149 ? 2.368 20.291 -4.260 1.00 79.88 149 ASP A O 1
ATOM 1159 N N . ILE A 1 150 ? 0.965 18.546 -4.128 1.00 81.44 150 ILE A N 1
ATOM 1160 C CA . ILE A 1 150 ? 0.454 18.631 -5.510 1.00 81.44 150 ILE A CA 1
ATOM 1161 C C . ILE A 1 150 ? -0.830 19.454 -5.623 1.00 81.44 150 ILE A C 1
ATOM 1163 O O . ILE A 1 150 ? -0.946 20.319 -6.494 1.00 81.44 150 ILE A O 1
ATOM 1167 N N . ALA A 1 151 ? -1.802 19.239 -4.730 1.00 84.81 151 ALA A N 1
ATOM 1168 C CA . ALA A 1 151 ? -3.110 19.891 -4.828 1.00 84.81 151 ALA A CA 1
ATOM 1169 C C . ALA A 1 151 ? -3.004 21.422 -4.841 1.00 84.81 151 ALA A C 1
ATOM 1171 O O . ALA A 1 151 ? -3.729 22.077 -5.578 1.00 84.81 151 ALA A O 1
ATOM 1172 N N . TYR A 1 152 ? -2.071 21.995 -4.082 1.00 86.50 152 TYR A N 1
ATOM 1173 C CA . TYR A 1 152 ? -1.861 23.443 -4.005 1.00 86.50 152 TYR A CA 1
ATOM 1174 C C . TYR A 1 152 ? -0.518 23.888 -4.594 1.00 86.50 152 TYR A C 1
ATOM 1176 O O . TYR A 1 152 ? -0.057 24.995 -4.312 1.00 86.50 152 TYR A O 1
ATOM 1184 N N . HIS A 1 153 ? 0.119 23.047 -5.416 1.00 85.44 153 HIS A N 1
ATOM 1185 C CA . HIS A 1 153 ? 1.344 23.436 -6.100 1.00 85.44 153 HIS A CA 1
ATOM 1186 C C . HIS A 1 153 ? 1.084 24.626 -7.030 1.00 85.44 153 HIS A C 1
ATOM 1188 O O . HIS A 1 153 ? 0.057 24.690 -7.703 1.00 85.44 153 HIS A O 1
ATOM 1194 N N . LYS A 1 154 ? 2.054 25.539 -7.143 1.00 85.12 154 LYS A N 1
ATOM 1195 C CA . LYS A 1 154 ? 1.964 26.719 -8.025 1.00 85.12 154 LYS A CA 1
ATOM 1196 C C . LYS A 1 154 ? 1.746 26.370 -9.507 1.00 85.12 154 LYS A C 1
ATOM 1198 O O . LYS A 1 154 ? 1.267 27.205 -10.264 1.00 85.12 154 LYS A O 1
ATOM 1203 N N . GLU A 1 155 ? 2.148 25.167 -9.919 1.00 83.69 155 GLU A N 1
ATOM 1204 C CA . GLU A 1 155 ? 2.003 24.672 -11.297 1.00 83.69 155 GLU A CA 1
ATOM 1205 C C . GLU A 1 155 ? 0.702 23.893 -11.508 1.00 83.69 155 GLU A C 1
ATOM 1207 O O . GLU A 1 155 ? 0.380 23.561 -12.646 1.00 83.69 155 GLU A O 1
ATOM 1212 N N . ASN A 1 156 ? -0.057 23.610 -10.444 1.00 80.62 156 ASN A N 1
ATOM 1213 C CA . ASN A 1 156 ? -1.354 22.969 -10.581 1.00 80.62 156 ASN A CA 1
ATOM 1214 C C . ASN A 1 156 ? -2.352 23.986 -11.172 1.00 80.62 156 ASN A C 1
ATOM 1216 O O . ASN A 1 156 ? -2.668 24.982 -10.513 1.00 80.62 156 ASN A O 1
ATOM 1220 N N . PRO A 1 157 ? -2.876 23.759 -12.394 1.00 87.31 157 PRO A N 1
ATOM 1221 C CA . PRO A 1 157 ? -3.820 24.679 -13.029 1.00 87.31 157 PRO A CA 1
ATOM 1222 C C . PRO A 1 157 ? -5.179 24.725 -12.314 1.00 87.31 157 PRO A C 1
ATOM 1224 O O . PRO A 1 157 ? -5.968 25.638 -12.551 1.00 87.31 157 PRO A O 1
ATOM 1227 N N . THR A 1 158 ? -5.459 23.750 -11.446 1.00 87.62 158 THR A N 1
ATOM 1228 C CA . THR A 1 158 ? -6.696 23.620 -10.674 1.00 87.62 158 THR A CA 1
ATOM 1229 C C . THR A 1 158 ? -6.379 23.420 -9.186 1.00 87.62 158 THR A C 1
ATOM 1231 O O . THR A 1 158 ? -6.421 22.289 -8.698 1.00 87.62 158 THR A O 1
ATOM 1234 N N . PRO A 1 159 ? -6.055 24.494 -8.440 1.00 90.31 159 PRO A N 1
ATOM 1235 C CA . PRO A 1 159 ? -5.712 24.390 -7.025 1.00 90.31 159 PRO A CA 1
ATOM 1236 C C . PRO A 1 159 ? -6.796 23.687 -6.197 1.00 90.31 159 PRO A C 1
ATOM 1238 O O . PRO A 1 159 ? -7.986 23.973 -6.331 1.00 90.31 159 PRO A O 1
ATOM 1241 N N . GLY A 1 160 ? -6.374 22.779 -5.322 1.00 86.56 160 GLY A N 1
ATOM 1242 C CA . GLY A 1 160 ? -7.232 21.940 -4.488 1.00 86.56 160 GLY A CA 1
ATOM 1243 C C . GLY A 1 160 ? -7.797 20.701 -5.187 1.00 86.56 160 GLY A C 1
ATOM 1244 O O . GLY A 1 160 ? -8.465 19.913 -4.525 1.00 86.56 160 GLY A O 1
ATOM 1245 N N . ILE A 1 161 ? -7.531 20.512 -6.484 1.00 89.69 161 ILE A N 1
ATOM 1246 C CA . ILE A 1 161 ? -8.015 19.376 -7.274 1.00 89.69 161 ILE A CA 1
ATOM 1247 C C . ILE A 1 161 ? -6.823 18.536 -7.726 1.00 89.69 161 ILE A C 1
ATOM 1249 O O . ILE A 1 161 ? -5.831 19.066 -8.233 1.00 89.69 161 ILE A O 1
ATOM 1253 N N . ILE A 1 162 ? -6.948 17.216 -7.584 1.00 85.69 162 ILE A N 1
ATOM 1254 C CA . ILE A 1 162 ? -6.047 16.257 -8.230 1.00 85.69 162 ILE A CA 1
ATOM 1255 C C . ILE A 1 162 ? -6.890 15.313 -9.080 1.00 85.69 162 ILE A C 1
ATOM 1257 O O . ILE A 1 162 ? -7.889 14.781 -8.607 1.00 85.69 162 ILE A O 1
ATOM 1261 N N . ILE A 1 163 ? -6.483 15.087 -10.328 1.00 82.88 163 ILE A N 1
ATOM 1262 C CA . ILE A 1 163 ? -7.108 14.121 -11.239 1.00 82.88 163 ILE A CA 1
ATOM 1263 C C . ILE A 1 163 ? -6.104 13.019 -11.574 1.00 82.88 163 ILE A C 1
ATOM 1265 O O . ILE A 1 163 ? -4.923 13.298 -11.745 1.00 82.88 163 ILE A O 1
ATOM 1269 N N . ASN A 1 164 ? -6.570 11.773 -11.695 1.00 77.62 164 ASN A N 1
ATOM 1270 C CA . ASN A 1 164 ? -5.703 10.626 -12.008 1.00 77.62 164 ASN A CA 1
ATOM 1271 C C . ASN A 1 164 ? -5.872 10.087 -13.449 1.00 77.62 164 ASN A C 1
ATOM 1273 O O . ASN A 1 164 ? -5.452 8.986 -13.785 1.00 77.62 164 ASN A O 1
ATOM 1277 N N . HIS A 1 165 ? -6.583 10.814 -14.309 1.00 74.44 165 HIS A N 1
ATOM 1278 C CA . HIS A 1 165 ? -6.672 10.553 -15.750 1.00 74.44 165 HIS A CA 1
ATOM 1279 C C . HIS A 1 165 ? -7.285 11.769 -16.460 1.00 74.44 165 HIS A C 1
ATOM 1281 O O . HIS A 1 165 ? -7.965 12.572 -15.810 1.00 74.44 165 HIS A O 1
ATOM 1287 N N . PRO A 1 166 ? -7.083 11.924 -17.785 1.00 75.94 166 PRO A N 1
ATOM 1288 C CA . PRO A 1 166 ? -7.687 13.012 -18.547 1.00 75.94 166 PRO A CA 1
ATOM 1289 C C . PRO A 1 166 ? -9.206 13.058 -18.364 1.00 75.94 166 PRO A C 1
ATOM 1291 O O . PRO A 1 166 ? -9.882 12.043 -18.530 1.00 75.94 166 PRO A O 1
ATOM 1294 N N . ASN A 1 167 ? -9.733 14.242 -18.041 1.00 77.38 167 ASN A N 1
ATOM 1295 C CA . ASN A 1 167 ? -11.155 14.481 -17.754 1.00 77.38 167 ASN A CA 1
ATOM 1296 C C . ASN A 1 167 ? -11.723 13.659 -16.578 1.00 77.38 167 ASN A C 1
ATOM 1298 O O . ASN A 1 167 ? -12.937 13.484 -16.484 1.00 77.38 167 ASN A O 1
ATOM 1302 N N . GLY A 1 168 ? -10.860 13.136 -15.703 1.00 78.19 168 GLY A N 1
ATOM 1303 C CA . GLY A 1 168 ? -11.269 12.421 -14.501 1.00 78.19 168 GLY A CA 1
ATOM 1304 C C . GLY A 1 168 ? -11.853 13.340 -13.428 1.00 78.19 168 GLY A C 1
ATOM 1305 O O . GLY A 1 168 ? -11.679 14.557 -13.454 1.00 78.19 168 GLY A O 1
ATOM 1306 N N . ASN A 1 169 ? -12.540 12.734 -12.461 1.00 89.38 169 ASN A N 1
ATOM 1307 C CA . ASN A 1 169 ? -13.036 13.441 -11.282 1.00 89.38 169 ASN A CA 1
ATOM 1308 C C . ASN A 1 169 ? -11.893 13.793 -10.322 1.00 89.38 169 ASN A C 1
ATOM 1310 O O . ASN A 1 169 ? -10.839 13.152 -10.338 1.00 89.38 169 ASN A O 1
ATOM 1314 N N . ASP A 1 170 ? -12.145 14.769 -9.448 1.00 92.12 170 ASP A N 1
ATOM 1315 C CA . ASP A 1 170 ? -11.262 15.066 -8.323 1.00 92.12 170 ASP A CA 1
ATOM 1316 C C . ASP A 1 170 ? -11.138 13.845 -7.402 1.00 92.12 170 ASP A C 1
ATOM 1318 O O . ASP A 1 170 ? -12.133 13.349 -6.867 1.00 92.12 170 ASP A O 1
ATOM 1322 N N . VAL A 1 171 ? -9.909 13.367 -7.227 1.00 91.25 171 VAL A N 1
ATOM 1323 C CA . VAL A 1 171 ? -9.572 12.262 -6.328 1.00 91.25 171 VAL A CA 1
ATOM 1324 C C . VAL A 1 171 ? -9.001 12.742 -4.995 1.00 91.25 171 VAL A C 1
ATOM 1326 O O . VAL A 1 171 ? -8.897 11.939 -4.073 1.00 91.25 171 VAL A O 1
ATOM 1329 N N . TYR A 1 172 ? -8.654 14.025 -4.857 1.00 91.69 172 TYR A N 1
ATOM 1330 C CA . TYR A 1 172 ? -8.012 14.582 -3.661 1.00 91.69 172 TYR A CA 1
ATOM 1331 C C . TYR A 1 172 ? -8.981 14.809 -2.502 1.00 91.69 172 TYR A C 1
ATOM 1333 O O . TYR A 1 172 ? -8.631 14.667 -1.325 1.00 91.69 172 TYR A O 1
ATOM 1341 N N . LYS A 1 173 ? -10.215 15.192 -2.825 1.00 94.62 173 LYS A N 1
ATOM 1342 C CA . LYS A 1 173 ? -11.221 15.550 -1.831 1.00 94.62 173 LYS A CA 1
ATOM 1343 C C . LYS A 1 173 ? -11.511 14.401 -0.867 1.00 94.62 173 LYS A C 1
ATOM 1345 O O . LYS A 1 173 ? -11.867 13.297 -1.267 1.00 94.62 173 LYS A O 1
ATOM 1350 N N . GLY A 1 174 ? -11.427 14.706 0.426 1.00 93.38 174 GLY A N 1
ATOM 1351 C CA . GLY A 1 174 ? -11.726 13.764 1.506 1.00 93.38 174 GLY A CA 1
ATOM 1352 C C . GLY A 1 174 ? -10.581 12.818 1.862 1.00 93.38 174 GLY A C 1
ATOM 1353 O O . GLY A 1 174 ? -10.684 12.153 2.884 1.00 93.38 174 GLY A O 1
ATOM 1354 N N . VAL A 1 175 ? -9.486 12.795 1.091 1.00 91.81 175 VAL A N 1
ATOM 1355 C CA . VAL A 1 175 ? -8.322 11.945 1.380 1.00 91.81 175 VAL A CA 1
ATOM 1356 C C . VAL A 1 175 ? -7.703 12.358 2.726 1.00 91.81 175 VAL A C 1
ATOM 1358 O O . VAL A 1 175 ? -7.282 13.516 2.859 1.00 91.81 175 VAL A O 1
ATOM 1361 N N . PRO A 1 176 ? -7.611 11.444 3.715 1.00 92.38 176 PRO A N 1
ATOM 1362 C CA . PRO A 1 176 ? -6.957 11.704 4.989 1.00 92.38 176 PRO A CA 1
ATOM 1363 C C . PRO A 1 176 ? -5.512 12.160 4.804 1.00 92.38 176 PRO A C 1
ATOM 1365 O O . PRO A 1 176 ? -4.791 11.685 3.928 1.00 92.38 176 PRO A O 1
ATOM 1368 N N . LYS A 1 177 ? -5.075 13.083 5.657 1.00 91.00 177 LYS A N 1
ATOM 1369 C CA . LYS A 1 177 ? -3.689 13.561 5.717 1.00 91.00 177 LYS A CA 1
ATOM 1370 C C . LYS A 1 177 ? -2.979 12.904 6.894 1.00 91.00 177 LYS A C 1
ATOM 1372 O O . LYS A 1 177 ? -2.494 13.598 7.782 1.00 91.00 177 LYS A O 1
ATOM 1377 N N . ASP A 1 178 ? -3.013 11.570 6.959 1.00 91.88 178 ASP A N 1
ATOM 1378 C CA . ASP A 1 178 ? -2.530 10.860 8.148 1.00 91.88 178 ASP A CA 1
ATOM 1379 C C . ASP A 1 178 ? -1.033 11.077 8.354 1.00 91.88 178 ASP A C 1
ATOM 1381 O O . ASP A 1 178 ? -0.614 11.313 9.481 1.00 91.88 178 ASP A O 1
ATOM 1385 N N . TYR A 1 179 ? -0.243 11.040 7.281 1.00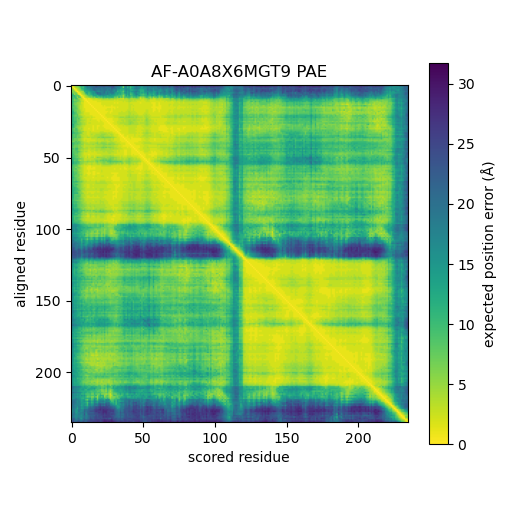 86.88 179 TYR A N 1
ATOM 1386 C CA . TYR A 1 179 ? 1.176 11.382 7.298 1.00 86.88 179 TYR A CA 1
ATOM 1387 C C . TYR A 1 179 ? 1.518 12.142 6.018 1.00 86.88 179 TYR A C 1
ATOM 1389 O O . TYR A 1 179 ? 1.392 11.591 4.923 1.00 86.88 179 TYR A O 1
ATOM 1397 N N . THR A 1 180 ? 1.940 13.401 6.151 1.00 85.25 180 THR A N 1
ATOM 1398 C CA . THR A 1 180 ? 2.299 14.269 5.020 1.00 85.25 180 THR A CA 1
ATOM 1399 C C . THR A 1 180 ? 3.625 14.987 5.230 1.00 85.25 180 THR A C 1
ATOM 1401 O O . THR A 1 180 ? 4.165 14.993 6.339 1.00 85.25 180 THR A O 1
ATOM 1404 N N . GLY A 1 181 ? 4.188 15.552 4.157 1.00 81.69 181 GLY A N 1
ATOM 1405 C CA . GLY A 1 181 ? 5.473 16.252 4.197 1.00 81.69 181 GLY A CA 1
ATOM 1406 C C . GLY A 1 181 ? 6.582 15.429 4.863 1.00 81.69 181 GLY A C 1
ATOM 1407 O O . GLY A 1 181 ? 6.830 14.283 4.491 1.00 81.69 181 GLY A O 1
ATOM 1408 N N . SER A 1 182 ? 7.222 16.000 5.887 1.00 79.25 182 SER A N 1
ATOM 1409 C CA . SER A 1 182 ? 8.314 15.355 6.630 1.00 79.25 182 SER A CA 1
ATOM 1410 C C . SER A 1 182 ? 7.887 14.133 7.447 1.00 79.25 182 SER A C 1
ATOM 1412 O O . SER A 1 182 ? 8.743 13.345 7.832 1.00 79.25 182 SER A O 1
ATOM 1414 N N . ALA A 1 183 ? 6.587 13.916 7.683 1.00 82.31 183 ALA A N 1
ATOM 1415 C CA . ALA A 1 183 ? 6.095 12.733 8.390 1.00 82.31 183 ALA A CA 1
ATOM 1416 C C . ALA A 1 183 ? 6.045 11.479 7.494 1.00 82.31 183 ALA A C 1
ATOM 1418 O O . ALA A 1 183 ? 5.851 10.366 7.997 1.00 82.31 183 ALA A O 1
ATOM 1419 N N . VAL A 1 184 ? 6.237 11.630 6.178 1.00 75.50 184 VAL A N 1
ATOM 1420 C CA . VAL A 1 184 ? 6.333 10.518 5.222 1.00 75.50 184 VAL A CA 1
ATOM 1421 C C . VAL A 1 184 ? 7.727 9.897 5.323 1.00 75.50 184 VAL A C 1
ATOM 1423 O O . VAL A 1 184 ? 8.606 10.150 4.503 1.00 75.50 184 VAL A O 1
ATOM 1426 N N . THR A 1 185 ? 7.948 9.096 6.372 1.00 71.44 185 THR A N 1
ATOM 1427 C CA . THR A 1 185 ? 9.245 8.453 6.642 1.00 71.44 185 THR A CA 1
ATOM 1428 C C . THR A 1 185 ? 9.159 6.932 6.733 1.00 71.44 185 THR A C 1
ATOM 1430 O O . THR A 1 185 ? 8.142 6.396 7.170 1.00 71.44 185 THR A O 1
ATOM 1433 N N . SER A 1 186 ? 10.247 6.213 6.413 1.00 67.00 186 SER A N 1
ATOM 1434 C CA . SER A 1 186 ? 10.323 4.754 6.633 1.00 67.00 186 SER A CA 1
ATOM 1435 C C . SER A 1 186 ? 10.197 4.402 8.109 1.00 67.00 186 SER A C 1
ATOM 1437 O O . SER A 1 186 ? 9.641 3.362 8.450 1.00 67.00 186 SER A O 1
ATOM 1439 N N . LYS A 1 187 ? 10.683 5.267 9.007 1.00 76.88 187 LYS A N 1
ATOM 1440 C CA . LYS A 1 187 ? 10.507 5.085 10.450 1.00 76.88 187 LYS A CA 1
ATOM 1441 C C . LYS A 1 187 ? 9.020 5.087 10.806 1.00 76.88 187 LYS A C 1
ATOM 1443 O O . LYS A 1 187 ? 8.561 4.158 11.469 1.00 76.88 187 LYS A O 1
ATOM 1448 N N . ASN A 1 188 ? 8.285 6.098 10.342 1.00 80.12 188 ASN A N 1
ATOM 1449 C CA . ASN A 1 188 ? 6.864 6.229 10.633 1.00 80.12 188 ASN A CA 1
ATOM 1450 C C . ASN A 1 188 ? 6.072 5.099 9.974 1.00 80.12 188 ASN A C 1
ATOM 1452 O O . ASN A 1 188 ? 5.277 4.446 10.637 1.00 80.12 188 ASN A O 1
ATOM 1456 N N . PHE A 1 189 ? 6.382 4.772 8.723 1.00 78.62 189 PHE A N 1
ATOM 1457 C CA . PHE A 1 189 ? 5.830 3.618 8.020 1.00 78.62 189 PHE A CA 1
ATOM 1458 C C . PHE A 1 189 ? 5.973 2.306 8.810 1.00 78.62 189 PHE A C 1
ATOM 1460 O O . PHE A 1 189 ? 4.996 1.593 9.042 1.00 78.62 189 PHE A O 1
ATOM 1467 N N . MET A 1 190 ? 7.183 2.002 9.284 1.00 76.44 190 MET A N 1
ATOM 1468 C CA . MET A 1 190 ? 7.434 0.785 10.056 1.00 76.44 190 MET A CA 1
ATOM 1469 C C . MET A 1 190 ? 6.713 0.802 11.407 1.00 76.44 190 MET A C 1
ATOM 1471 O O . MET A 1 190 ? 6.281 -0.249 11.876 1.00 76.44 190 MET A O 1
ATOM 1475 N N . ALA A 1 191 ? 6.577 1.967 12.041 1.00 84.56 191 ALA A N 1
ATOM 1476 C CA . ALA A 1 191 ? 5.808 2.104 13.273 1.00 84.56 191 ALA A CA 1
ATOM 1477 C C . ALA A 1 191 ? 4.304 1.895 13.035 1.00 84.56 191 ALA A C 1
ATOM 1479 O O . ALA A 1 191 ? 3.661 1.206 13.825 1.00 84.56 191 ALA A O 1
ATOM 1480 N N . ILE A 1 192 ? 3.766 2.397 11.918 1.00 85.94 192 ILE A N 1
ATOM 1481 C CA . ILE A 1 192 ? 2.374 2.179 11.503 1.00 85.94 192 ILE A CA 1
ATOM 1482 C C . ILE A 1 192 ? 2.097 0.686 11.349 1.00 85.94 192 ILE A C 1
ATOM 1484 O O . ILE A 1 192 ? 1.167 0.182 11.973 1.00 85.94 192 ILE A O 1
ATOM 1488 N N . LEU A 1 193 ? 2.930 -0.026 10.583 1.00 80.44 193 LEU A N 1
ATOM 1489 C CA . LEU A 1 193 ? 2.784 -1.467 10.353 1.00 80.44 193 LEU A CA 1
ATOM 1490 C C . LEU A 1 193 ? 2.849 -2.305 11.634 1.00 80.44 193 LEU A C 1
ATOM 1492 O O . LEU A 1 193 ? 2.227 -3.358 11.713 1.00 80.44 193 LEU A O 1
ATOM 1496 N N . LYS A 1 194 ? 3.623 -1.853 12.624 1.00 82.94 194 LYS A N 1
ATOM 1497 C CA . LYS A 1 194 ? 3.786 -2.528 13.919 1.00 82.94 194 LYS A CA 1
ATOM 1498 C C . LYS A 1 194 ? 2.696 -2.178 14.933 1.00 82.94 194 LYS A C 1
ATOM 1500 O O . LYS A 1 194 ? 2.756 -2.670 16.057 1.00 82.94 194 LYS A O 1
ATOM 1505 N N . GLY A 1 195 ? 1.765 -1.282 14.606 1.00 86.69 195 GLY A N 1
ATOM 1506 C CA . GLY A 1 195 ? 0.815 -0.776 15.597 1.00 86.69 195 GLY A CA 1
ATOM 1507 C C . GLY A 1 195 ? 1.463 0.113 16.673 1.00 86.69 195 GLY A C 1
ATOM 1508 O O . GLY A 1 195 ? 0.879 0.321 17.738 1.00 86.69 195 GLY A O 1
ATOM 1509 N N . ASP A 1 196 ? 2.681 0.626 16.454 1.00 89.94 196 ASP A N 1
ATOM 1510 C CA . ASP A 1 196 ? 3.466 1.326 17.478 1.00 89.94 196 ASP A CA 1
ATOM 1511 C C . ASP A 1 196 ? 3.076 2.807 17.590 1.00 89.94 196 ASP A C 1
ATOM 1513 O O . ASP A 1 196 ? 3.766 3.715 17.120 1.00 89.94 196 ASP A O 1
ATOM 1517 N N . LYS A 1 197 ? 1.954 3.060 18.275 1.00 91.75 197 LYS A N 1
ATOM 1518 C CA . LYS A 1 197 ? 1.466 4.423 18.552 1.00 91.75 197 LYS A CA 1
ATOM 1519 C C . LYS A 1 197 ? 2.468 5.274 19.332 1.00 91.75 197 LYS A C 1
ATOM 1521 O O . LYS A 1 197 ? 2.441 6.496 19.222 1.00 91.75 197 LYS A O 1
ATOM 1526 N N . LYS A 1 198 ? 3.340 4.659 20.141 1.00 93.06 198 LYS A N 1
ATOM 1527 C CA . LYS A 1 198 ? 4.324 5.401 20.943 1.00 93.06 198 LYS A CA 1
ATOM 1528 C C . LYS A 1 198 ? 5.434 5.954 20.057 1.00 93.06 198 LYS A C 1
ATOM 1530 O O . LYS A 1 198 ? 5.822 7.103 20.239 1.00 93.06 198 LYS A O 1
ATOM 1535 N N . ALA A 1 199 ? 5.910 5.168 19.092 1.00 89.75 199 ALA A N 1
ATOM 1536 C CA . ALA A 1 199 ? 6.921 5.609 18.133 1.00 89.75 199 ALA A CA 1
ATOM 1537 C C . ALA A 1 199 ? 6.438 6.743 17.210 1.00 89.75 199 ALA A C 1
ATOM 1539 O O . ALA A 1 199 ? 7.274 7.481 16.691 1.00 89.75 199 ALA A O 1
ATOM 1540 N N . LEU A 1 200 ? 5.118 6.894 17.046 1.00 91.38 200 LEU A N 1
ATOM 1541 C CA . LEU A 1 200 ? 4.467 7.936 16.240 1.00 91.38 200 LEU A CA 1
ATOM 1542 C C . LEU A 1 200 ? 3.954 9.127 17.058 1.00 91.38 200 LEU A C 1
ATOM 1544 O O . LEU A 1 200 ? 3.202 9.955 16.549 1.00 91.38 200 LEU A O 1
ATOM 1548 N N . HIS A 1 201 ? 4.317 9.232 18.336 1.00 91.00 201 HIS A N 1
ATOM 1549 C CA . HIS A 1 201 ? 3.883 10.359 19.150 1.00 91.00 201 HIS A CA 1
ATOM 1550 C C . HIS A 1 201 ? 4.425 11.686 18.588 1.00 91.00 201 HIS A C 1
ATOM 1552 O O . HIS A 1 201 ? 5.631 11.925 18.608 1.00 91.00 201 HIS A O 1
ATOM 1558 N N . GLY A 1 202 ? 3.520 12.567 18.155 1.00 90.75 202 GLY A N 1
ATOM 1559 C CA . GLY A 1 202 ? 3.862 13.846 17.522 1.00 90.75 202 GLY A CA 1
ATOM 1560 C C . GLY A 1 202 ? 4.112 13.759 16.012 1.00 90.75 202 GLY A C 1
ATOM 1561 O O . GLY A 1 202 ? 4.447 14.771 15.407 1.00 90.75 202 GLY A O 1
ATOM 1562 N N . GLU A 1 203 ? 3.924 12.584 15.408 1.00 91.62 203 GLU A N 1
ATOM 1563 C CA . GLU A 1 203 ? 4.101 12.334 13.977 1.00 91.62 203 GLU A CA 1
ATOM 1564 C C . GLU A 1 203 ? 2.738 12.167 13.295 1.00 91.62 203 GLU A C 1
ATOM 1566 O O . GLU A 1 203 ? 1.985 11.236 13.603 1.00 91.62 203 GLU A O 1
ATOM 1571 N N . GLY A 1 204 ? 2.432 13.044 12.336 1.00 90.19 204 GLY A N 1
ATOM 1572 C CA . GLY A 1 204 ? 1.186 12.982 11.569 1.00 90.19 204 GLY A CA 1
ATOM 1573 C C . GLY A 1 204 ? -0.066 12.908 12.456 1.00 90.19 204 GLY A C 1
ATOM 1574 O O . GLY A 1 204 ? -0.189 13.601 13.464 1.00 90.19 204 GLY A O 1
ATOM 1575 N N . SER A 1 205 ? -1.003 12.044 12.079 1.00 93.88 205 SER A N 1
ATOM 1576 C CA . SER A 1 205 ? -2.247 11.761 12.806 1.00 93.88 205 SER A CA 1
ATOM 1577 C C . SER A 1 205 ? -2.071 10.817 14.000 1.00 93.88 205 SER A C 1
ATOM 1579 O O . SER A 1 205 ? -2.978 10.701 14.823 1.00 93.88 205 SER A O 1
ATOM 1581 N N . GLY A 1 206 ? -0.950 10.091 14.080 1.00 92.50 206 GLY A N 1
ATOM 1582 C CA . GLY A 1 206 ? -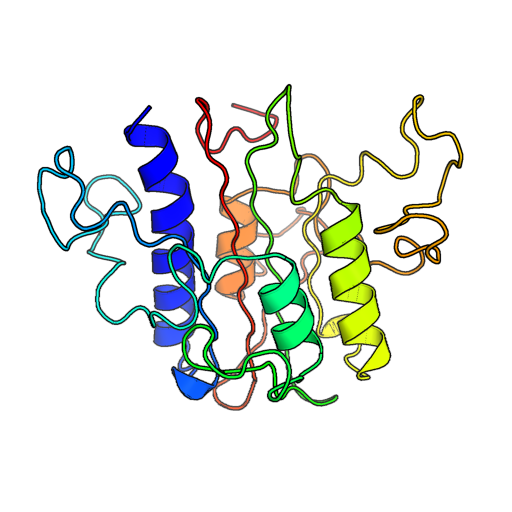0.755 8.989 15.030 1.00 92.50 206 GLY A CA 1
ATOM 1583 C C . GLY A 1 206 ? -1.560 7.714 14.722 1.00 92.50 206 GLY A C 1
ATOM 1584 O O . GLY A 1 206 ? -1.556 6.787 15.538 1.00 92.50 206 GLY A O 1
ATOM 1585 N N . LYS A 1 207 ? -2.259 7.646 13.580 1.00 91.00 207 LYS A N 1
ATOM 1586 C CA . LYS A 1 207 ? -3.010 6.459 13.150 1.00 91.00 207 LYS A CA 1
ATOM 1587 C C . LYS A 1 207 ? -2.051 5.313 12.812 1.00 91.00 207 LYS A C 1
ATOM 1589 O O . LYS A 1 207 ? -1.130 5.470 12.021 1.00 91.00 207 LYS A O 1
ATOM 1594 N N . VAL A 1 208 ? -2.296 4.138 13.384 1.00 89.69 208 VAL A N 1
ATOM 1595 C CA . VAL A 1 208 ? -1.495 2.926 13.149 1.00 89.69 208 VAL A CA 1
ATOM 1596 C C . VAL A 1 208 ? -2.354 1.800 12.608 1.00 89.69 208 VAL A C 1
ATOM 1598 O O . VAL A 1 208 ? -3.580 1.849 12.710 1.00 89.69 208 VAL A O 1
ATOM 1601 N N . LEU A 1 209 ? -1.707 0.771 12.065 1.00 83.31 209 LEU A N 1
ATOM 1602 C CA . LEU A 1 209 ? -2.394 -0.449 11.689 1.00 83.31 209 LEU A CA 1
ATOM 1603 C C . LEU A 1 209 ? -2.821 -1.209 12.951 1.00 83.31 209 LEU A C 1
ATOM 1605 O O . LEU A 1 209 ? -1.984 -1.585 13.768 1.00 83.31 209 LEU A O 1
ATOM 1609 N N . GLU A 1 210 ? -4.125 -1.434 13.097 1.00 79.38 210 GLU A N 1
ATOM 1610 C CA . GLU A 1 210 ? -4.722 -2.216 14.193 1.00 79.38 210 GLU A CA 1
ATOM 1611 C C . GLU A 1 210 ? -5.298 -3.556 13.691 1.00 79.38 210 GLU A C 1
ATOM 1613 O O . GLU A 1 210 ? -6.250 -4.088 14.259 1.00 79.38 210 GLU A O 1
ATOM 1618 N N . SER A 1 211 ? -4.719 -4.101 12.616 1.00 70.44 211 SER A N 1
ATOM 1619 C CA . SER A 1 211 ? -5.145 -5.363 12.003 1.00 70.44 211 SER A CA 1
ATOM 1620 C C . SER A 1 211 ? -4.823 -6.581 12.870 1.00 70.44 211 SER A C 1
ATOM 1622 O O . SER A 1 211 ? -3.715 -6.725 13.386 1.00 70.44 211 SER A O 1
ATOM 1624 N N . GLY A 1 212 ? -5.778 -7.502 12.961 1.00 67.88 212 GLY A N 1
ATOM 1625 C CA . GLY A 1 212 ? -5.625 -8.854 13.483 1.00 67.88 212 GLY A CA 1
ATOM 1626 C C . GLY A 1 212 ? -5.738 -9.930 12.389 1.00 67.88 212 GLY A C 1
ATOM 1627 O O . GLY A 1 212 ? -5.821 -9.624 11.201 1.00 67.88 212 GLY A O 1
ATOM 1628 N N . PRO A 1 213 ? -5.795 -11.222 12.765 1.00 67.50 213 PRO A N 1
ATOM 1629 C CA . PRO A 1 213 ? -5.735 -12.350 11.823 1.00 67.50 213 PRO A CA 1
ATOM 1630 C C . PRO A 1 213 ? -6.944 -12.475 10.878 1.00 67.50 213 PRO A C 1
ATOM 1632 O O . PRO A 1 213 ? -6.911 -13.278 9.949 1.00 67.50 213 PRO A O 1
ATOM 1635 N N . ASN A 1 214 ? -8.015 -11.714 11.119 1.00 70.06 214 ASN A N 1
ATOM 1636 C CA . ASN A 1 214 ? -9.230 -11.730 10.302 1.00 70.06 214 ASN A CA 1
ATOM 1637 C C . ASN A 1 214 ? -9.280 -10.592 9.273 1.00 70.06 214 ASN A C 1
ATOM 1639 O O . ASN A 1 214 ? -10.169 -10.609 8.423 1.00 70.06 214 ASN A O 1
ATOM 1643 N N . ASP A 1 215 ? -8.359 -9.631 9.358 1.00 66.06 215 ASP A N 1
ATOM 1644 C CA . ASP A 1 215 ? -8.333 -8.453 8.500 1.00 66.06 215 ASP A CA 1
ATOM 1645 C C . ASP A 1 215 ? -7.614 -8.737 7.177 1.00 66.06 215 ASP A C 1
ATOM 1647 O O . ASP A 1 215 ? -6.572 -9.395 7.136 1.00 66.06 215 ASP A O 1
ATOM 1651 N N . HIS A 1 216 ? -8.155 -8.212 6.079 1.00 66.44 216 HIS A N 1
ATOM 1652 C CA . HIS A 1 216 ? -7.466 -8.172 4.789 1.00 66.44 216 HIS A CA 1
ATOM 1653 C C . HIS A 1 216 ? -6.539 -6.961 4.698 1.00 66.44 216 HIS A C 1
ATOM 1655 O O . HIS A 1 216 ? -7.015 -5.837 4.565 1.00 66.44 216 HIS A O 1
ATOM 1661 N N . VAL A 1 217 ? -5.224 -7.188 4.677 1.00 65.12 217 VAL A N 1
ATOM 1662 C CA . VAL A 1 217 ? -4.238 -6.107 4.578 1.00 65.12 217 VAL A CA 1
ATOM 1663 C C . VAL A 1 217 ? -3.621 -6.075 3.185 1.00 65.12 217 VAL A C 1
ATOM 1665 O O . VAL A 1 217 ? -2.855 -6.951 2.788 1.00 65.12 217 VAL A O 1
ATOM 1668 N N . PHE A 1 218 ? -3.922 -5.019 2.435 1.00 63.72 218 PHE A N 1
ATOM 1669 C CA . PHE A 1 218 ? -3.380 -4.825 1.096 1.00 63.72 218 PHE A CA 1
ATOM 1670 C C . PHE A 1 218 ? -2.144 -3.930 1.091 1.00 63.72 218 PHE A C 1
ATOM 1672 O O . PHE A 1 218 ? -2.280 -2.715 1.055 1.00 63.72 218 PHE A O 1
ATOM 1679 N N . ILE A 1 219 ? -0.945 -4.510 1.042 1.00 60.94 219 ILE A N 1
ATOM 1680 C CA . ILE A 1 219 ? 0.280 -3.723 0.860 1.00 60.94 219 ILE A CA 1
ATOM 1681 C C . ILE A 1 219 ? 0.626 -3.644 -0.621 1.00 60.94 219 ILE A C 1
ATOM 1683 O O . ILE A 1 219 ? 1.046 -4.622 -1.233 1.00 60.94 219 ILE A O 1
ATOM 1687 N N . TYR A 1 220 ? 0.531 -2.449 -1.184 1.00 55.84 220 TYR A N 1
ATOM 1688 C CA . TYR A 1 220 ? 1.098 -2.162 -2.491 1.00 55.84 220 TYR A CA 1
ATOM 1689 C C . TYR A 1 220 ? 2.447 -1.464 -2.358 1.00 55.84 220 TYR A C 1
ATOM 1691 O O . TYR A 1 220 ? 2.687 -0.692 -1.436 1.00 55.84 220 TYR A O 1
ATOM 1699 N N . PHE A 1 221 ? 3.344 -1.748 -3.292 1.00 53.50 221 PHE A N 1
ATOM 1700 C CA . PHE A 1 221 ? 4.608 -1.050 -3.423 1.00 53.50 221 PHE A CA 1
ATOM 1701 C C . PHE A 1 221 ? 5.011 -1.062 -4.895 1.00 53.50 221 PHE A C 1
ATOM 1703 O O . PHE A 1 221 ? 5.097 -2.127 -5.504 1.00 53.50 221 PHE A O 1
ATOM 1710 N N . ALA A 1 222 ? 5.254 0.102 -5.488 1.00 43.91 222 ALA A N 1
ATOM 1711 C CA . ALA A 1 222 ? 5.753 0.192 -6.855 1.00 43.91 222 ALA A CA 1
ATOM 1712 C C . ALA A 1 222 ? 6.974 1.100 -6.892 1.00 43.91 222 ALA A C 1
ATOM 1714 O O . ALA A 1 222 ? 6.882 2.275 -6.574 1.00 43.91 222 ALA A O 1
ATOM 1715 N N . ASP A 1 223 ? 8.106 0.515 -7.281 1.00 45.22 223 ASP A N 1
ATOM 1716 C CA . ASP A 1 223 ? 9.396 1.185 -7.424 1.00 45.22 223 ASP A CA 1
ATOM 1717 C C . ASP A 1 223 ? 9.768 1.297 -8.904 1.00 45.22 223 ASP A C 1
ATOM 1719 O O . ASP A 1 223 ? 9.898 0.282 -9.603 1.00 45.22 223 ASP A O 1
ATOM 1723 N N . HIS A 1 224 ? 10.040 2.523 -9.351 1.00 39.09 224 HIS A N 1
ATOM 1724 C CA . HIS A 1 224 ? 10.831 2.801 -10.547 1.00 39.09 224 HIS A CA 1
ATOM 1725 C C . HIS A 1 224 ? 12.146 3.502 -10.173 1.00 39.09 224 HIS A C 1
ATOM 1727 O O . HIS A 1 224 ? 12.427 4.630 -10.562 1.00 39.09 224 HIS A O 1
ATOM 1733 N N . GLY A 1 225 ? 13.013 2.805 -9.436 1.00 35.56 225 GLY A N 1
ATOM 1734 C CA . GLY A 1 225 ? 14.283 3.352 -8.974 1.00 35.56 225 GLY A CA 1
ATOM 1735 C C . GLY A 1 225 ? 15.217 3.801 -10.103 1.00 35.56 225 GLY A C 1
ATOM 1736 O O . GLY A 1 225 ? 15.871 2.975 -10.765 1.00 35.56 225 GLY A O 1
ATOM 1737 N N . THR A 1 226 ? 15.373 5.120 -10.244 1.00 32.59 226 THR A N 1
ATOM 1738 C CA . THR A 1 226 ? 16.642 5.732 -10.666 1.00 32.59 226 THR A CA 1
ATOM 1739 C C . THR A 1 226 ? 17.440 6.199 -9.437 1.00 32.59 226 THR A C 1
ATOM 1741 O O . THR A 1 226 ? 17.131 5.860 -8.299 1.00 32.59 226 THR A O 1
ATOM 1744 N N . THR A 1 227 ? 18.594 6.820 -9.660 1.00 28.42 227 THR A N 1
ATOM 1745 C CA . THR A 1 227 ? 19.705 6.874 -8.701 1.00 28.42 227 THR A CA 1
ATOM 1746 C C . THR A 1 227 ? 19.462 7.847 -7.541 1.00 28.42 227 THR A C 1
ATOM 1748 O O . THR A 1 227 ? 19.855 9.000 -7.604 1.00 28.42 227 THR A O 1
ATOM 1751 N N . GLY A 1 228 ? 18.911 7.346 -6.441 1.00 28.33 228 GLY A N 1
ATOM 1752 C CA . GLY A 1 228 ? 18.803 8.015 -5.137 1.00 28.33 228 GLY A CA 1
ATOM 1753 C C . GLY A 1 228 ? 18.171 7.018 -4.171 1.00 28.33 228 GLY A C 1
ATOM 1754 O O . GLY A 1 228 ? 17.396 6.185 -4.622 1.00 28.33 228 GLY A O 1
ATOM 1755 N N . GLY A 1 229 ? 18.624 6.934 -2.921 1.00 30.03 229 GLY A N 1
ATOM 1756 C CA . GLY A 1 229 ? 18.052 5.979 -1.964 1.00 30.03 229 GLY A CA 1
ATOM 1757 C C . GLY A 1 229 ? 16.629 6.378 -1.591 1.00 30.03 229 GLY A C 1
ATOM 1758 O O . GLY A 1 229 ? 16.065 7.296 -2.180 1.00 30.03 229 GLY A O 1
ATOM 1759 N N . LEU A 1 230 ? 16.098 5.775 -0.528 1.00 34.19 230 LEU A N 1
ATOM 1760 C CA . LEU A 1 230 ? 15.157 6.485 0.338 1.00 34.19 230 LEU A CA 1
ATOM 1761 C C . LEU A 1 230 ? 15.791 7.817 0.742 1.00 34.19 230 LEU A C 1
ATOM 1763 O O . LEU A 1 230 ? 16.607 7.871 1.658 1.00 34.19 230 LEU A O 1
ATOM 1767 N N . ILE A 1 231 ? 15.465 8.870 0.001 1.00 31.64 231 ILE A N 1
ATOM 1768 C CA . ILE A 1 231 ? 15.763 10.244 0.368 1.00 31.64 231 ILE A CA 1
ATOM 1769 C C . ILE A 1 231 ? 14.478 10.756 0.995 1.00 31.64 231 ILE A C 1
ATOM 1771 O O . ILE A 1 231 ? 13.513 11.083 0.306 1.00 31.64 231 ILE A O 1
ATOM 1775 N N . PHE A 1 232 ? 14.461 10.743 2.324 1.00 34.97 232 PHE A N 1
ATOM 1776 C CA . PHE A 1 232 ? 13.532 11.566 3.082 1.00 34.97 232 PHE A CA 1
ATOM 1777 C C . PHE A 1 232 ? 13.927 13.033 2.891 1.00 34.97 232 PHE A C 1
ATOM 1779 O O . PHE A 1 232 ? 15.109 13.300 2.670 1.00 34.97 232 PHE A O 1
ATOM 1786 N N . PRO A 1 233 ? 12.989 13.984 3.017 1.00 27.61 233 PRO A N 1
ATOM 1787 C CA . PRO A 1 233 ? 13.278 15.416 2.915 1.00 27.61 233 PRO A CA 1
ATOM 1788 C C . PRO A 1 233 ? 14.395 15.937 3.840 1.00 27.61 233 PRO A C 1
ATOM 1790 O O . PRO A 1 233 ? 14.859 17.051 3.630 1.00 27.61 233 PRO A O 1
ATOM 1793 N N . ASP A 1 234 ? 14.856 15.136 4.808 1.00 27.44 234 ASP A N 1
ATOM 1794 C CA . ASP A 1 234 ? 15.810 15.538 5.846 1.00 27.44 234 ASP A CA 1
ATOM 1795 C C . ASP A 1 234 ? 17.077 14.652 5.932 1.00 27.44 234 ASP A C 1
ATOM 1797 O O . ASP A 1 234 ? 17.632 14.482 7.020 1.00 27.44 234 ASP A O 1
ATOM 1801 N N . SER A 1 235 ? 17.545 14.049 4.829 1.00 27.81 235 SER A N 1
ATOM 1802 C CA . SER A 1 235 ? 18.878 13.403 4.805 1.00 27.81 235 SER A CA 1
ATOM 1803 C C . SER A 1 235 ? 20.018 14.391 4.579 1.00 27.81 235 SER A C 1
ATOM 1805 O O . SER A 1 235 ? 19.922 15.131 3.573 1.00 27.81 235 SER A O 1
#

Organism: Nephila pilipes (NCBI:txid299642)

Radius of gyration: 17.13 Å; Cα contacts (8 Å, |Δi|>4): 424; chains: 1; bounding box: 44×43×40 Å

Mean predicted aligned error: 9.25 Å

Solvent-accessible surface area (backbone atoms only — not comparable to full-atom values): 13498 Å² total; per-residue (Å²): 111,71,70,34,55,41,43,64,57,19,46,55,23,39,50,50,49,50,43,44,74,60,51,38,50,72,92,37,44,52,36,39,40,60,79,65,61,34,73,28,93,84,37,93,48,64,69,48,32,57,61,49,93,94,47,63,71,29,42,75,88,57,67,76,33,16,38,49,89,40,58,38,74,68,49,53,53,25,23,68,67,44,36,48,73,82,26,67,94,38,59,66,44,76,48,49,86,65,48,62,86,28,36,37,46,53,49,70,55,58,56,90,70,95,83,80,87,84,63,74,51,72,33,48,58,20,40,52,48,49,50,44,46,75,58,50,35,49,71,92,37,46,54,38,56,43,60,79,67,57,34,74,27,92,82,39,92,49,67,68,46,29,53,75,49,93,92,47,65,70,27,43,75,87,57,66,73,36,16,37,51,84,40,51,36,73,69,48,51,56,26,23,70,66,42,35,49,75,82,25,67,93,38,59,65,44,77,49,48,84,65,48,65,86,29,38,37,45,46,48,45,53,77,62,72,62,89,58,53,95,72,51,97,85,117

InterPro domains:
  IPR001096 Peptidase C13, legumain [PF01650] (8-120)
  IPR001096 Peptidase C13, legumain [PF01650] (121-233)
  IPR001096 Peptidase C13, legumain [PR00776] (106-130)
  IPR001096 Peptidase C13, legumain [PR00776] (131-160)
  IPR001096 Peptidase C13, legumain [PR00776] (178-193)
  IPR001096 Peptidase C13, legumain [PR00776] (207-226)
  IPR001096 Peptidase C13, legumain [PTHR12000] (2-122)

Foldseek 3Di:
DLVQVLQQVLLLLQLVVLCVVLQADPLLEAEAEQPANQQPPPPPHRNFRANDVVHHGSRPPRAFQAHRPLNDPQNVVCQLLVNLVSCVVGGNSRHQPDAQPAQEEEDEDEDADPDDDDPDDVQSLLQSVVSCVVRNHDPLSYAGAEQPQAQQPPPNPHRNFDAPDVVHHGSRPPRAPQAHRLLNDSQNVVCQSNVNLVSCVVRGNSRHDPDHHVHRYYYYYDYPDDPDHPDRVPD

pLDDT: mean 75.54, std 17.89, range [26.42, 94.62]

Nearest PDB structures (foldseek):
  4n6n-assembly1_A  TM=8.808E-01  e=2.458E-12  Homo sapiens
  4nom-assembly1_A  TM=8.969E-01  e=7.343E-12  Mus musculus
  4d3y-assembly1_A  TM=8.658E-01  e=1.013E-11  Cricetulus griseus
  7fqi-assembly2_B  TM=6.580E-01  e=7.234E-13  Homo sapiens
  6ysa-assembly1_A  TM=7.527E-01  e=8.477E-11  Arabidopsis thaliana